Protein AF-A0AAD3H3G2-F1 (afdb_monomer_lite)

Organism: NCBI:txid426638

Structure (mmCIF, N/CA/C/O backbone):
data_AF-A0AAD3H3G2-F1
#
_entry.id   AF-A0AAD3H3G2-F1
#
loop_
_atom_site.group_PDB
_atom_site.id
_atom_site.type_symbol
_atom_site.label_atom_id
_atom_site.label_alt_id
_atom_site.label_comp_id
_atom_site.label_asym_id
_atom_site.label_entity_id
_atom_site.label_seq_id
_atom_site.pdbx_PDB_ins_code
_atom_site.Cartn_x
_atom_site.Cartn_y
_atom_site.Cartn_z
_atom_site.occupancy
_atom_site.B_iso_or_equiv
_atom_site.auth_seq_id
_atom_site.auth_comp_id
_atom_site.auth_asym_id
_atom_site.auth_atom_id
_atom_site.pdbx_PDB_model_num
ATOM 1 N N . MET A 1 1 ? 34.225 -1.478 -41.042 1.00 43.25 1 MET A N 1
ATOM 2 C CA . MET A 1 1 ? 33.429 -0.933 -39.918 1.00 43.25 1 MET A CA 1
ATOM 3 C C . MET A 1 1 ? 33.971 0.447 -39.580 1.00 43.25 1 MET A C 1
ATOM 5 O O . MET A 1 1 ? 35.176 0.614 -39.734 1.00 43.25 1 MET A O 1
ATOM 9 N N . PRO A 1 2 ? 33.139 1.426 -39.177 1.00 51.16 2 PRO A N 1
ATOM 10 C CA . PRO A 1 2 ? 33.655 2.676 -38.620 1.00 51.16 2 PRO A CA 1
ATOM 11 C C . PRO A 1 2 ? 34.546 2.370 -37.405 1.00 51.16 2 PRO A C 1
ATOM 13 O O . PRO A 1 2 ? 34.266 1.431 -36.663 1.00 51.16 2 PRO A O 1
ATOM 16 N N . LEU A 1 3 ? 35.633 3.128 -37.250 1.00 64.75 3 LEU A N 1
ATOM 17 C CA . LEU A 1 3 ? 36.639 2.931 -36.196 1.00 64.75 3 LEU A CA 1
ATOM 18 C C . LEU A 1 3 ? 36.121 3.308 -34.798 1.00 64.75 3 LEU A C 1
ATOM 20 O O . LEU A 1 3 ? 36.636 2.809 -33.803 1.00 64.75 3 LEU A O 1
ATOM 24 N N . GLU A 1 4 ? 35.078 4.137 -34.728 1.00 76.19 4 GLU A N 1
ATOM 25 C CA . GLU A 1 4 ? 34.475 4.624 -33.487 1.00 76.19 4 GLU A CA 1
ATOM 26 C C . GLU A 1 4 ? 32.953 4.437 -33.507 1.00 76.19 4 GLU A C 1
ATOM 28 O O . GLU A 1 4 ? 32.288 4.652 -34.529 1.00 76.19 4 GLU A O 1
ATOM 33 N N . ASP A 1 5 ? 32.383 4.047 -32.365 1.00 79.12 5 ASP A N 1
ATOM 34 C CA . ASP A 1 5 ? 30.939 3.864 -32.205 1.00 79.12 5 ASP A CA 1
ATOM 35 C C . ASP A 1 5 ? 30.233 5.187 -31.873 1.00 79.12 5 ASP A C 1
ATOM 37 O O . ASP A 1 5 ? 29.776 5.417 -30.756 1.00 79.12 5 ASP A O 1
ATOM 41 N N . ASN A 1 6 ? 30.122 6.061 -32.873 1.00 80.94 6 ASN A N 1
ATOM 42 C CA . ASN A 1 6 ? 29.471 7.369 -32.726 1.00 80.94 6 ASN A CA 1
ATOM 43 C C . ASN A 1 6 ? 27.935 7.296 -32.780 1.00 80.94 6 ASN A C 1
ATOM 45 O O . ASN A 1 6 ? 27.246 8.265 -32.465 1.00 80.94 6 ASN A O 1
ATOM 49 N N . GLN A 1 7 ? 27.383 6.153 -33.197 1.00 82.69 7 GLN A N 1
ATOM 50 C CA . GLN A 1 7 ? 25.941 5.965 -33.377 1.00 82.69 7 GLN A CA 1
ATOM 51 C C . GLN A 1 7 ? 25.312 5.096 -32.281 1.00 82.69 7 GLN A C 1
ATOM 53 O O . GLN A 1 7 ? 24.092 5.094 -32.160 1.00 82.69 7 GLN A O 1
ATOM 58 N N . GLY A 1 8 ? 26.094 4.398 -31.455 1.00 85.06 8 GLY A N 1
ATOM 59 C CA . GLY A 1 8 ? 25.593 3.571 -30.355 1.00 85.06 8 GLY A CA 1
ATOM 60 C C . GLY A 1 8 ? 25.259 2.136 -30.770 1.00 85.06 8 GLY A C 1
ATOM 61 O O . GLY A 1 8 ? 24.402 1.496 -30.156 1.00 85.06 8 GLY A O 1
ATOM 62 N N . ALA A 1 9 ? 25.921 1.613 -31.801 1.00 89.00 9 ALA A N 1
ATOM 63 C CA . ALA A 1 9 ? 25.753 0.245 -32.278 1.00 89.00 9 ALA A CA 1
ATOM 64 C C . ALA A 1 9 ? 26.182 -0.798 -31.229 1.00 89.00 9 ALA A C 1
ATOM 66 O O . ALA A 1 9 ? 25.511 -1.817 -31.069 1.00 89.00 9 ALA A O 1
ATOM 67 N N . GLY A 1 10 ? 27.244 -0.537 -30.464 1.00 88.19 10 GLY A N 1
ATOM 68 C CA . GLY A 1 10 ? 27.705 -1.391 -29.368 1.00 88.19 10 GLY A CA 1
ATOM 69 C C . GLY A 1 10 ? 26.638 -1.569 -28.282 1.00 88.19 10 GLY A C 1
ATOM 70 O O . GLY A 1 10 ? 26.199 -2.697 -28.037 1.00 88.19 10 GLY A O 1
ATOM 71 N N . PRO A 1 11 ? 26.143 -0.478 -27.669 1.00 88.75 11 PRO A N 1
ATOM 72 C CA . PRO A 1 11 ? 25.023 -0.531 -26.732 1.00 88.75 11 PRO A CA 1
ATOM 73 C C . PRO A 1 11 ? 23.767 -1.182 -27.326 1.00 88.75 11 PRO A C 1
ATOM 75 O O . PRO A 1 11 ? 23.074 -1.919 -26.624 1.00 88.75 11 PRO A O 1
ATOM 78 N N . ALA A 1 12 ? 23.487 -0.967 -28.616 1.00 90.62 12 ALA A N 1
ATOM 79 C CA . ALA A 1 12 ? 22.349 -1.585 -29.294 1.00 90.62 12 ALA A CA 1
ATOM 80 C C . ALA A 1 12 ? 22.487 -3.114 -29.378 1.00 90.62 12 ALA A C 1
ATOM 82 O O . ALA A 1 12 ? 21.517 -3.824 -29.111 1.00 90.62 12 ALA A O 1
ATOM 83 N N . MET A 1 13 ? 23.687 -3.636 -29.659 1.00 90.50 13 MET A N 1
ATOM 84 C CA . MET A 1 13 ? 23.961 -5.079 -29.645 1.00 90.50 13 MET A CA 1
ATOM 85 C C . MET A 1 13 ? 23.782 -5.689 -28.251 1.00 90.50 13 MET A C 1
ATOM 87 O O . MET A 1 13 ? 23.208 -6.769 -28.126 1.00 90.50 13 MET A O 1
ATOM 91 N N . VAL A 1 14 ? 24.226 -5.000 -27.194 1.00 90.44 14 VAL A N 1
ATOM 92 C CA . VAL A 1 14 ? 24.050 -5.469 -25.806 1.00 90.44 14 VAL A CA 1
ATOM 93 C C . VAL A 1 14 ? 22.567 -5.531 -25.434 1.00 90.44 14 VAL A C 1
ATOM 95 O O . VAL A 1 14 ? 22.114 -6.509 -24.840 1.00 90.44 14 VAL A O 1
ATOM 98 N N . ILE A 1 15 ? 21.798 -4.515 -25.827 1.00 91.38 15 ILE A N 1
ATOM 99 C CA . ILE A 1 15 ? 20.340 -4.461 -25.662 1.00 91.38 15 ILE A CA 1
ATOM 100 C C . ILE A 1 15 ? 19.663 -5.614 -26.415 1.00 91.38 15 ILE A C 1
ATOM 102 O O . ILE A 1 15 ? 18.842 -6.321 -25.834 1.00 91.38 15 ILE A O 1
ATOM 106 N N . LEU A 1 16 ? 20.045 -5.861 -27.669 1.00 90.88 16 LEU A N 1
ATOM 107 C CA . LEU A 1 16 ? 19.546 -6.985 -28.468 1.00 90.88 16 LEU A CA 1
ATOM 108 C C . LEU A 1 16 ? 19.852 -8.332 -27.813 1.00 90.88 16 LEU A C 1
ATOM 110 O O . LEU A 1 16 ? 18.948 -9.146 -27.646 1.00 90.88 16 LEU A O 1
ATOM 114 N N . LYS A 1 17 ? 21.092 -8.546 -27.366 1.00 91.81 17 LYS A N 1
ATOM 115 C CA . LYS A 1 17 ? 21.481 -9.776 -26.672 1.00 91.81 17 LYS A CA 1
ATOM 116 C C . LYS A 1 17 ? 20.646 -9.990 -25.408 1.00 91.81 17 LYS A C 1
ATOM 118 O O . LYS A 1 17 ? 20.104 -11.070 -25.223 1.00 91.81 17 LYS A O 1
ATOM 123 N N . ARG A 1 18 ? 20.461 -8.946 -24.591 1.00 90.31 18 ARG A N 1
ATOM 124 C CA . ARG A 1 18 ? 19.621 -9.009 -23.382 1.00 90.31 18 ARG A CA 1
ATOM 125 C C . ARG A 1 18 ? 18.147 -9.267 -23.695 1.00 90.31 18 ARG A C 1
ATOM 127 O O . ARG A 1 18 ? 17.454 -9.855 -22.874 1.00 90.31 18 ARG A O 1
ATOM 134 N N . SER A 1 19 ? 17.654 -8.835 -24.854 1.00 89.69 19 SER A N 1
ATOM 135 C CA . SER A 1 19 ? 16.265 -9.092 -25.252 1.00 89.69 19 SER A CA 1
ATOM 136 C C . SER A 1 19 ? 15.976 -10.559 -25.578 1.00 89.69 19 SER A C 1
ATOM 138 O O . SER A 1 19 ? 14.811 -10.927 -25.640 1.00 89.69 19 SER A O 1
ATOM 140 N N . LEU A 1 20 ? 17.006 -11.393 -25.761 1.00 90.25 20 LEU A N 1
ATOM 141 C CA . LEU A 1 20 ? 16.867 -12.835 -25.995 1.00 90.25 20 LEU A CA 1
ATOM 142 C C . LEU A 1 20 ? 16.881 -13.660 -24.703 1.00 90.25 20 LEU A C 1
ATOM 144 O O . LEU A 1 20 ? 16.585 -14.851 -24.742 1.00 90.25 20 LEU A O 1
ATOM 148 N N . ASP A 1 21 ? 17.227 -13.046 -23.571 1.00 89.69 21 ASP A N 1
ATOM 149 C CA . ASP A 1 21 ? 17.245 -13.741 -22.288 1.00 89.69 21 ASP A CA 1
ATOM 150 C C . ASP A 1 21 ? 15.819 -14.156 -21.881 1.00 89.69 21 ASP A C 1
ATOM 152 O O . ASP A 1 21 ? 14.855 -13.466 -22.242 1.00 89.69 21 ASP A O 1
ATOM 156 N N . PRO A 1 22 ? 15.661 -15.248 -21.108 1.00 88.12 22 PRO A N 1
ATOM 157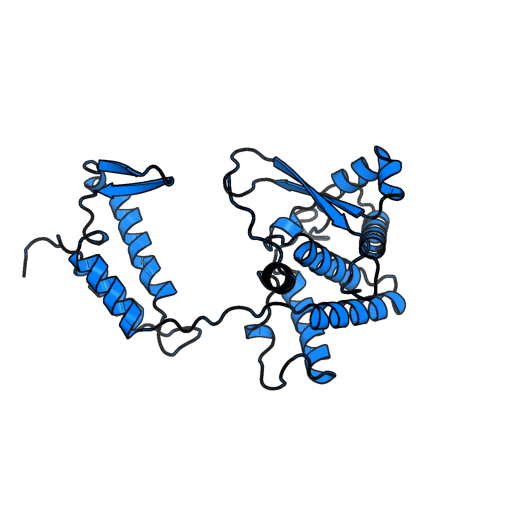 C CA . PRO A 1 22 ? 14.351 -15.698 -20.657 1.00 88.12 22 PRO A CA 1
ATOM 158 C C . PRO A 1 22 ? 13.670 -14.631 -19.793 1.00 88.12 22 PRO A C 1
ATOM 160 O O . PRO A 1 22 ? 14.272 -14.049 -18.883 1.00 88.12 22 PRO A O 1
ATOM 163 N N . GLY A 1 23 ? 12.405 -14.352 -20.104 1.00 82.00 23 GLY A N 1
ATOM 164 C CA . GLY A 1 23 ? 11.570 -13.425 -19.348 1.00 82.00 23 GLY A CA 1
ATOM 165 C C . GLY A 1 23 ? 10.863 -14.110 -18.176 1.00 82.00 23 GLY A C 1
ATOM 166 O O . GLY A 1 23 ? 10.634 -15.311 -18.186 1.00 82.00 23 GLY A O 1
ATOM 167 N N . SER A 1 24 ? 10.480 -13.329 -17.160 1.00 78.62 24 SER A N 1
ATOM 168 C CA . SER A 1 24 ? 9.661 -13.838 -16.043 1.00 78.62 24 SER A CA 1
ATOM 169 C C . SER A 1 24 ? 8.187 -14.006 -16.421 1.00 78.62 24 SER A C 1
ATOM 171 O O . SER A 1 24 ? 7.531 -14.896 -15.905 1.00 78.62 24 SER A O 1
ATOM 173 N N . ASN A 1 25 ? 7.667 -13.130 -17.288 1.00 73.69 25 ASN A N 1
ATOM 174 C CA . ASN A 1 25 ? 6.241 -13.065 -17.647 1.00 73.69 25 ASN A CA 1
ATOM 175 C C . ASN A 1 25 ? 5.975 -13.448 -19.114 1.00 73.69 25 ASN A C 1
ATOM 177 O O . ASN A 1 25 ? 4.837 -13.424 -19.565 1.00 73.69 25 ASN A O 1
ATOM 181 N N . ALA A 1 26 ? 7.031 -13.698 -19.886 1.00 80.50 26 ALA A N 1
ATOM 182 C CA . ALA A 1 26 ? 6.990 -14.001 -21.312 1.00 80.50 26 ALA A CA 1
ATOM 183 C C . ALA A 1 26 ? 8.223 -14.840 -21.669 1.00 80.50 26 ALA A C 1
ATOM 185 O O . ALA A 1 26 ? 9.179 -14.880 -20.895 1.00 80.50 26 ALA A O 1
ATOM 186 N N . ALA A 1 27 ? 8.227 -15.461 -22.851 1.00 84.00 27 ALA A N 1
ATOM 187 C CA . ALA A 1 27 ? 9.350 -16.285 -23.306 1.00 84.00 27 ALA A CA 1
ATOM 188 C C . ALA A 1 27 ? 10.691 -15.527 -23.271 1.00 84.00 27 ALA A C 1
ATOM 190 O O . ALA A 1 27 ? 11.714 -16.104 -22.914 1.00 84.00 27 ALA A O 1
ATOM 191 N N . THR A 1 28 ? 10.676 -14.226 -23.575 1.00 87.25 28 THR A N 1
ATOM 192 C CA . THR A 1 28 ? 11.858 -13.360 -23.541 1.00 87.25 28 THR A CA 1
ATOM 193 C C . THR A 1 28 ? 11.642 -12.090 -22.713 1.00 87.25 28 THR A C 1
ATOM 195 O O . THR A 1 28 ? 10.515 -11.705 -22.385 1.00 87.25 28 THR A O 1
ATOM 198 N N . VAL A 1 29 ? 12.737 -11.425 -22.331 1.00 86.69 29 VAL A N 1
ATOM 199 C CA . VAL A 1 29 ? 12.698 -10.165 -21.575 1.00 86.69 29 VAL A CA 1
ATOM 200 C C . VAL A 1 29 ? 11.994 -9.058 -22.376 1.00 86.69 29 VAL A C 1
ATOM 202 O O . VAL A 1 29 ? 12.414 -8.684 -23.467 1.00 86.69 29 VAL A O 1
ATOM 205 N N . GLN A 1 30 ? 10.965 -8.454 -21.777 1.00 86.19 30 GLN A N 1
ATOM 206 C CA . GLN A 1 30 ? 10.204 -7.355 -22.380 1.00 86.19 30 GLN A CA 1
ATOM 207 C C . GLN A 1 30 ? 10.995 -6.040 -22.473 1.00 86.19 30 GLN A C 1
ATOM 209 O O . GLN A 1 30 ? 11.884 -5.753 -21.656 1.00 86.19 30 GLN A O 1
ATOM 214 N N . PHE A 1 31 ? 10.595 -5.179 -23.414 1.00 86.75 31 PHE A N 1
ATOM 215 C CA . PHE A 1 31 ? 11.250 -3.902 -23.704 1.00 86.75 31 PHE A CA 1
ATOM 216 C C . PHE A 1 31 ? 11.418 -3.010 -22.464 1.00 86.75 31 PHE A C 1
ATOM 218 O O . PHE A 1 31 ? 12.484 -2.423 -22.257 1.00 86.75 31 PHE A O 1
ATOM 225 N N . GLY A 1 32 ? 10.416 -2.965 -21.578 1.00 84.06 32 GLY A N 1
ATOM 226 C CA . GLY A 1 32 ? 10.478 -2.216 -20.319 1.00 84.06 32 GLY A CA 1
ATOM 227 C C . GLY A 1 32 ? 11.684 -2.548 -19.422 1.00 84.06 32 GLY A C 1
ATOM 228 O O . GLY A 1 32 ? 12.164 -1.670 -18.695 1.00 84.06 32 GLY A O 1
ATOM 229 N N . THR A 1 33 ? 12.201 -3.776 -19.494 1.00 85.56 33 THR A N 1
ATOM 230 C CA . THR A 1 33 ? 13.409 -4.213 -18.779 1.00 85.56 33 THR A CA 1
ATOM 231 C C . THR A 1 33 ? 14.664 -3.946 -19.598 1.00 85.56 33 THR A C 1
ATOM 233 O O . THR A 1 33 ? 15.619 -3.382 -19.063 1.00 85.56 33 THR A O 1
ATOM 236 N N . VAL A 1 34 ? 14.660 -4.280 -20.892 1.00 88.75 34 VAL A N 1
ATOM 237 C CA . VAL A 1 34 ? 15.831 -4.098 -21.766 1.00 88.75 34 VAL A CA 1
ATOM 238 C C . VAL A 1 34 ? 16.216 -2.618 -21.884 1.00 88.75 34 VAL A C 1
ATOM 240 O O . VAL A 1 34 ? 17.394 -2.276 -21.783 1.00 88.75 34 VAL A O 1
ATOM 243 N N . ARG A 1 35 ? 15.238 -1.705 -21.976 1.00 87.12 35 ARG A N 1
ATOM 244 C CA . ARG A 1 35 ? 15.490 -0.256 -22.078 1.00 87.12 35 ARG A CA 1
ATOM 245 C C . ARG A 1 35 ? 16.281 0.315 -20.897 1.00 87.12 35 ARG A C 1
ATOM 247 O O . ARG A 1 35 ? 16.891 1.369 -21.039 1.00 87.12 35 ARG A O 1
ATOM 254 N N . LYS A 1 36 ? 16.292 -0.350 -19.732 1.00 88.12 36 LYS A N 1
ATOM 255 C CA . LYS A 1 36 ? 17.075 0.096 -18.566 1.00 88.12 36 LYS A CA 1
ATOM 256 C C . LYS A 1 36 ? 18.578 0.075 -18.846 1.00 88.12 36 LYS A C 1
ATOM 258 O O . LYS A 1 36 ? 19.288 0.907 -18.296 1.00 88.12 36 LYS A O 1
ATOM 263 N N . LEU A 1 37 ? 19.047 -0.797 -19.745 1.00 88.44 37 LEU A N 1
ATOM 264 C CA . LEU A 1 37 ? 20.446 -0.820 -20.182 1.00 88.44 37 LEU A CA 1
ATOM 265 C C . LEU A 1 37 ? 20.866 0.488 -20.853 1.00 88.44 37 LEU A C 1
ATOM 267 O O . LEU A 1 37 ? 21.996 0.923 -20.649 1.00 88.44 37 LEU A O 1
ATOM 271 N N . ARG A 1 38 ? 19.954 1.157 -21.580 1.00 87.06 38 ARG A N 1
ATOM 272 C CA . ARG A 1 38 ? 20.205 2.510 -22.095 1.00 87.06 38 ARG A CA 1
ATOM 273 C C . ARG A 1 38 ? 20.531 3.452 -20.942 1.00 87.06 38 ARG A C 1
ATOM 275 O O . ARG A 1 38 ? 21.552 4.121 -20.997 1.00 87.06 38 ARG A O 1
ATOM 282 N N . SER A 1 39 ? 19.694 3.479 -19.902 1.00 85.19 39 SER A N 1
ATOM 283 C CA . SER A 1 39 ? 19.906 4.339 -18.732 1.00 85.19 39 SER A CA 1
ATOM 284 C C . SER A 1 39 ? 21.209 4.014 -17.998 1.00 85.19 39 SER A C 1
ATOM 286 O O . SER A 1 39 ? 21.934 4.926 -17.613 1.00 85.19 39 SER A O 1
ATOM 288 N N . THR A 1 40 ? 21.541 2.731 -17.833 1.00 86.50 40 THR A N 1
ATOM 289 C CA . THR A 1 40 ? 22.816 2.312 -17.233 1.00 86.50 40 THR A CA 1
ATOM 290 C C . THR A 1 40 ? 24.004 2.814 -18.049 1.00 86.50 40 THR A C 1
ATOM 292 O O . THR A 1 40 ? 24.919 3.412 -17.489 1.00 86.50 40 THR A O 1
ATOM 295 N N . TYR A 1 41 ? 23.966 2.631 -19.371 1.00 87.31 41 TYR A N 1
ATOM 296 C CA . TYR A 1 41 ? 25.018 3.095 -20.270 1.00 87.31 41 TYR A CA 1
ATOM 297 C C . TYR A 1 41 ? 25.155 4.623 -20.250 1.00 87.31 41 TYR A C 1
ATOM 299 O O . TYR A 1 41 ? 26.263 5.135 -20.115 1.00 87.31 41 TYR A O 1
ATOM 307 N N . THR A 1 42 ? 24.043 5.365 -20.314 1.00 84.38 42 THR A N 1
ATOM 308 C CA . THR A 1 42 ? 24.078 6.835 -20.271 1.00 84.38 42 THR A CA 1
ATOM 309 C C . THR A 1 42 ? 24.608 7.356 -18.941 1.00 84.38 42 THR A C 1
ATOM 311 O O . THR A 1 42 ? 25.377 8.310 -18.939 1.00 84.38 42 THR A O 1
ATOM 314 N N . ASN A 1 43 ? 24.248 6.723 -17.820 1.00 85.19 43 ASN A N 1
ATOM 315 C CA . ASN A 1 43 ? 24.748 7.115 -16.502 1.00 85.19 43 ASN A CA 1
ATOM 316 C C . ASN A 1 43 ? 26.252 6.842 -16.372 1.00 85.19 43 ASN A C 1
ATOM 318 O O . ASN A 1 43 ? 26.984 7.683 -15.860 1.00 85.19 43 ASN A O 1
ATOM 322 N N . PHE A 1 44 ? 26.724 5.695 -16.871 1.00 85.88 44 PHE A N 1
ATOM 323 C CA . PHE A 1 44 ? 28.150 5.367 -16.880 1.00 85.88 44 PHE A CA 1
ATOM 324 C C . PHE A 1 44 ? 28.947 6.342 -17.756 1.00 85.88 44 PHE A C 1
ATOM 326 O O . PHE A 1 44 ? 29.980 6.852 -17.333 1.00 85.88 44 PHE A O 1
ATOM 333 N N . TRP A 1 45 ? 28.426 6.677 -18.942 1.00 83.81 45 TRP A N 1
ATOM 334 C CA . TRP A 1 45 ? 29.016 7.692 -19.815 1.00 83.81 45 TRP A CA 1
ATOM 335 C C . TRP A 1 45 ? 29.090 9.060 -19.130 1.00 83.81 45 TRP A C 1
ATOM 337 O O . TRP A 1 45 ? 30.129 9.712 -19.168 1.00 83.81 45 TRP A O 1
ATOM 347 N N . GLN A 1 46 ? 28.011 9.484 -18.467 1.00 80.38 46 GLN A N 1
ATOM 348 C CA . GLN A 1 46 ? 27.955 10.756 -17.741 1.00 80.38 46 GLN A CA 1
ATOM 349 C C . GLN A 1 46 ? 28.935 10.820 -16.561 1.00 80.38 46 GLN A C 1
ATOM 351 O O . GLN A 1 46 ? 29.473 11.888 -16.283 1.00 80.38 46 GLN A O 1
ATOM 356 N N . ALA A 1 47 ? 29.195 9.695 -15.894 1.00 83.19 47 ALA A N 1
ATOM 357 C CA . ALA A 1 47 ? 30.185 9.603 -14.823 1.00 83.19 47 ALA A CA 1
ATOM 358 C C . ALA A 1 47 ? 31.640 9.540 -15.333 1.00 83.19 47 ALA A C 1
ATOM 360 O O . ALA A 1 47 ? 32.572 9.681 -14.545 1.00 83.19 47 ALA A O 1
ATOM 361 N N . SER A 1 48 ? 31.847 9.312 -16.633 1.00 81.62 48 SER A N 1
ATOM 362 C CA . SER A 1 48 ? 33.175 9.219 -17.243 1.00 81.62 48 SER A CA 1
ATOM 363 C C . SER A 1 48 ? 33.738 10.589 -17.638 1.00 81.62 48 SER A C 1
ATOM 365 O O . SER A 1 48 ? 33.003 11.563 -17.802 1.00 81.62 48 SER A O 1
ATOM 367 N N . GLN A 1 49 ? 35.050 10.644 -17.891 1.00 74.12 49 GLN A N 1
ATOM 368 C CA . GLN A 1 49 ? 35.728 11.839 -18.412 1.00 74.12 49 GLN A CA 1
ATOM 369 C C . GLN A 1 49 ? 35.128 12.335 -19.744 1.00 74.12 49 GLN A C 1
ATOM 371 O O . GLN A 1 49 ? 35.184 13.526 -20.039 1.00 74.12 49 GLN A O 1
ATOM 376 N N . MET A 1 50 ? 34.484 11.451 -20.515 1.00 69.25 50 MET A N 1
ATOM 377 C CA . MET A 1 50 ? 33.844 11.784 -21.794 1.00 69.25 50 MET A CA 1
ATOM 378 C C . MET A 1 50 ? 32.621 12.708 -21.648 1.00 69.25 50 MET A C 1
ATOM 380 O O . MET A 1 50 ? 32.116 13.220 -22.646 1.00 69.25 50 MET A O 1
ATOM 384 N N . SER A 1 51 ? 32.115 12.935 -20.428 1.00 67.06 51 SER A N 1
ATOM 385 C CA . SER A 1 51 ? 30.952 13.803 -20.194 1.00 67.06 51 SER A CA 1
ATOM 386 C C . SER A 1 51 ? 31.285 15.295 -20.094 1.00 67.06 51 SER A C 1
ATOM 388 O O . SER A 1 51 ? 30.366 16.119 -20.095 1.00 67.06 51 SER A O 1
ATOM 390 N N . GLN A 1 52 ? 32.575 15.654 -20.073 1.00 61.03 52 GLN A N 1
ATOM 391 C CA . GLN A 1 52 ? 33.061 17.023 -19.855 1.00 61.03 52 GLN A CA 1
ATOM 392 C C . GLN A 1 52 ? 32.609 18.035 -20.927 1.00 61.03 52 GLN A C 1
ATOM 394 O O . GLN A 1 52 ? 32.600 19.233 -20.664 1.00 61.03 52 GLN A O 1
ATOM 399 N N . SER A 1 53 ? 32.168 17.574 -22.103 1.00 58.53 53 SER A N 1
ATOM 400 C CA . SER A 1 53 ? 31.672 18.414 -23.210 1.00 58.53 53 SER A CA 1
ATOM 401 C C . SER A 1 53 ? 30.140 18.416 -23.342 1.00 58.53 53 SER A C 1
ATOM 403 O O . SER A 1 53 ? 29.610 18.545 -24.443 1.00 58.53 53 SER A O 1
ATOM 405 N N . THR A 1 54 ? 29.404 18.214 -22.245 1.00 57.88 54 THR A N 1
ATOM 406 C CA . THR A 1 54 ? 27.932 18.166 -22.270 1.00 57.88 54 THR A CA 1
ATOM 407 C C . THR A 1 54 ? 27.321 19.561 -22.133 1.00 57.88 54 THR A C 1
ATOM 409 O O . THR A 1 54 ? 27.524 20.231 -21.123 1.00 57.88 54 THR A O 1
ATOM 412 N N . THR A 1 55 ? 26.501 19.975 -23.101 1.00 58.62 55 THR A N 1
ATOM 413 C CA . THR A 1 55 ? 25.671 21.185 -22.990 1.00 58.62 55 THR A CA 1
ATOM 414 C C . THR A 1 55 ? 24.276 20.803 -22.491 1.00 58.62 55 THR A C 1
ATOM 416 O O . THR A 1 55 ? 23.629 19.905 -23.035 1.00 58.62 55 THR A O 1
ATOM 419 N N . VAL A 1 56 ? 23.801 21.469 -21.436 1.00 58.38 56 VAL A N 1
ATOM 420 C CA . VAL A 1 56 ? 22.468 21.237 -20.859 1.00 58.38 56 VAL A CA 1
ATOM 421 C C . VAL A 1 56 ? 21.531 22.349 -21.312 1.00 58.38 56 VAL A C 1
ATOM 423 O O . VAL A 1 56 ? 21.755 23.511 -20.987 1.00 58.38 56 VAL A O 1
ATOM 426 N N . PHE A 1 57 ? 20.464 21.994 -22.025 1.00 57.09 57 PHE A N 1
ATOM 427 C CA . PHE A 1 57 ? 19.356 22.903 -22.306 1.00 57.09 57 PHE A CA 1
ATOM 428 C C . PHE A 1 57 ? 18.223 22.622 -21.325 1.00 57.09 57 PHE A C 1
ATOM 430 O O . PHE A 1 57 ? 17.713 21.504 -21.265 1.00 57.09 57 PHE A O 1
ATOM 437 N N . SER A 1 58 ? 17.807 23.631 -20.566 1.00 46.22 58 SER A N 1
ATOM 438 C CA . SER A 1 58 ? 16.594 23.561 -19.748 1.00 46.22 58 SER A CA 1
ATOM 439 C C . SER A 1 58 ? 15.426 24.112 -20.558 1.00 46.22 58 SER A C 1
ATOM 441 O O . SER A 1 58 ? 15.436 25.287 -20.914 1.00 46.22 58 SER A O 1
ATOM 443 N N . LEU A 1 59 ? 14.431 23.279 -20.869 1.00 50.25 59 LEU A N 1
ATOM 444 C CA . LEU A 1 59 ? 13.169 23.759 -21.436 1.00 50.25 59 LEU A CA 1
ATOM 445 C C . LEU A 1 59 ? 12.261 24.284 -20.309 1.00 50.25 59 LEU A C 1
ATOM 447 O O . LEU A 1 59 ? 12.296 23.760 -19.193 1.00 50.25 59 LEU A O 1
ATOM 451 N N . GLU A 1 60 ? 11.410 25.273 -20.606 1.00 42.69 60 GLU A N 1
ATOM 452 C CA . GLU A 1 60 ? 10.491 25.922 -19.643 1.00 42.69 60 GLU A CA 1
ATOM 453 C C . GLU A 1 60 ? 9.552 24.944 -18.912 1.00 42.69 60 GLU A C 1
ATOM 455 O O . GLU A 1 60 ? 9.091 25.202 -17.807 1.00 42.69 60 GLU A O 1
ATOM 460 N N . ASN A 1 61 ? 9.320 23.762 -19.478 1.00 51.00 61 ASN A N 1
ATOM 461 C CA . ASN A 1 61 ? 8.513 22.680 -18.913 1.00 51.00 61 ASN A CA 1
ATOM 462 C C . ASN A 1 61 ? 9.296 21.744 -17.960 1.00 51.00 61 ASN A C 1
ATOM 464 O O . ASN A 1 61 ? 8.876 20.611 -17.710 1.00 51.00 61 ASN A O 1
ATOM 468 N N . GLY A 1 62 ? 10.439 22.194 -17.427 1.00 47.66 62 GLY A N 1
ATOM 469 C CA . GLY A 1 62 ? 11.221 21.485 -16.404 1.00 47.66 62 GLY A CA 1
ATOM 470 C C . GLY A 1 62 ? 11.912 20.211 -16.902 1.00 47.66 62 GLY A C 1
ATOM 471 O O . GLY A 1 62 ? 12.439 19.432 -16.107 1.00 47.66 62 GLY A O 1
ATOM 472 N N . LYS A 1 63 ? 11.906 19.975 -18.218 1.00 46.00 63 LYS A N 1
ATOM 473 C CA . LYS A 1 63 ? 12.643 18.889 -18.864 1.00 46.00 63 LYS A CA 1
ATOM 474 C C . LYS A 1 63 ? 13.973 19.443 -19.359 1.00 46.00 63 LYS A C 1
ATOM 476 O O . LYS A 1 63 ? 13.999 20.251 -20.285 1.00 46.00 63 LYS A O 1
ATOM 481 N N . SER A 1 64 ? 15.071 19.000 -18.756 1.00 51.09 64 SER A N 1
ATOM 482 C CA . SER A 1 64 ? 16.407 19.259 -19.279 1.00 51.09 64 SER A CA 1
ATOM 483 C C . SER A 1 64 ? 16.742 18.253 -20.381 1.00 51.09 64 SER A C 1
ATOM 485 O O . SER A 1 64 ? 16.585 17.042 -20.211 1.00 51.09 64 SER A O 1
ATOM 487 N N . TRP A 1 65 ? 17.188 18.756 -21.529 1.00 51.28 65 TRP A N 1
ATOM 488 C CA . TRP A 1 65 ? 17.792 17.951 -22.582 1.00 51.28 65 TRP A CA 1
ATOM 489 C C . TRP A 1 65 ? 19.305 18.092 -22.500 1.00 51.28 65 TRP A C 1
ATOM 491 O O . TRP A 1 65 ? 19.852 19.193 -22.543 1.00 51.28 65 TRP A O 1
ATOM 501 N N . PHE A 1 66 ? 19.983 16.955 -22.386 1.00 54.97 66 PHE A N 1
ATOM 502 C CA . PHE A 1 66 ? 21.430 16.889 -22.511 1.00 54.97 66 PHE A CA 1
ATOM 503 C C . PHE A 1 66 ? 21.758 16.771 -23.996 1.00 54.97 66 PHE A C 1
ATOM 505 O O . PHE A 1 66 ? 21.482 15.735 -24.603 1.00 54.97 66 PHE A O 1
ATOM 512 N N . VAL A 1 67 ? 22.351 17.808 -24.582 1.00 56.97 67 VAL A N 1
ATOM 513 C CA . VAL A 1 67 ? 23.092 17.649 -25.835 1.00 56.97 67 VAL A CA 1
ATOM 514 C C . VAL A 1 67 ? 24.467 17.153 -25.414 1.00 56.97 67 VAL A C 1
ATOM 516 O O . VAL A 1 67 ? 25.349 17.926 -25.047 1.00 56.97 67 VAL A O 1
ATOM 519 N N . ASN A 1 68 ? 24.598 15.831 -25.333 1.00 64.00 68 ASN A N 1
ATOM 520 C CA . ASN A 1 68 ? 25.850 15.170 -24.999 1.00 64.00 68 ASN A CA 1
ATOM 521 C C . ASN A 1 68 ? 26.357 14.358 -26.192 1.00 64.00 68 ASN A C 1
ATOM 523 O O . ASN A 1 68 ? 25.586 13.899 -27.031 1.00 64.00 68 ASN A O 1
ATOM 527 N N . SER A 1 69 ? 27.666 14.131 -26.232 1.00 71.25 69 SER A N 1
ATOM 528 C CA . SER A 1 69 ? 28.344 13.259 -27.198 1.00 71.25 69 SER A CA 1
ATOM 529 C C . SER A 1 69 ? 28.058 11.764 -26.978 1.00 71.25 69 SER A C 1
ATOM 531 O O . SER A 1 69 ? 28.757 10.917 -27.521 1.00 71.25 69 SER A O 1
ATOM 533 N N . CYS A 1 70 ? 27.058 11.409 -26.159 1.00 79.06 70 CYS A N 1
ATOM 534 C CA . CYS A 1 70 ? 26.796 10.020 -25.801 1.00 79.06 70 CYS A CA 1
ATOM 535 C C . CYS A 1 70 ? 26.190 9.261 -26.995 1.00 79.06 70 CYS A C 1
ATOM 537 O O . CYS A 1 70 ? 25.098 9.626 -27.447 1.00 79.06 70 CYS A O 1
ATOM 539 N N . PRO A 1 71 ? 26.797 8.145 -27.444 1.00 83.50 71 PRO A N 1
ATOM 540 C CA . PRO A 1 71 ? 26.287 7.370 -28.578 1.00 83.50 71 PRO A CA 1
ATOM 541 C C . PRO A 1 71 ? 24.852 6.847 -28.384 1.00 83.50 71 PRO A C 1
ATOM 543 O O . PRO A 1 71 ? 24.082 6.755 -29.335 1.00 83.50 71 PRO A O 1
ATOM 546 N N . ALA A 1 72 ? 24.440 6.579 -27.138 1.00 82.69 72 ALA A N 1
ATOM 547 C CA . ALA A 1 72 ? 23.083 6.127 -26.799 1.00 82.69 72 ALA A CA 1
ATOM 548 C C . ALA A 1 72 ? 22.006 7.233 -26.853 1.00 82.69 72 ALA A C 1
ATOM 550 O O . ALA A 1 72 ? 20.822 6.966 -26.624 1.00 82.69 72 ALA A O 1
ATOM 551 N N . ASN A 1 73 ? 22.397 8.477 -27.138 1.00 81.56 73 ASN A N 1
ATOM 552 C CA . ASN A 1 73 ? 21.487 9.586 -27.417 1.00 81.56 73 ASN A CA 1
ATOM 553 C C . ASN A 1 73 ? 21.486 9.989 -28.899 1.00 81.56 73 ASN A C 1
ATOM 555 O O . ASN A 1 73 ? 20.773 10.926 -29.262 1.00 81.56 73 ASN A O 1
ATOM 559 N N . SER A 1 74 ? 22.215 9.266 -29.759 1.00 84.06 74 SER A N 1
ATOM 560 C CA . SER A 1 74 ? 22.241 9.514 -31.201 1.00 84.06 74 SER A CA 1
ATOM 561 C C . SER A 1 74 ? 20.851 9.366 -31.836 1.00 84.06 74 SER A C 1
ATOM 563 O O . SER A 1 74 ? 19.954 8.683 -31.323 1.00 84.06 74 SER A O 1
ATOM 565 N N . PHE A 1 75 ? 20.661 9.995 -32.997 1.00 82.56 75 PHE A N 1
ATOM 566 C CA . PHE A 1 75 ? 19.420 9.859 -33.759 1.00 82.56 75 PHE A CA 1
ATOM 567 C C . PHE A 1 75 ? 19.149 8.398 -34.147 1.00 82.56 75 PHE A C 1
ATOM 569 O O . PHE A 1 75 ? 18.036 7.904 -33.948 1.00 82.56 75 PHE A O 1
ATOM 576 N N . TRP A 1 76 ? 20.174 7.690 -34.639 1.00 90.19 76 TRP A N 1
ATOM 577 C CA . TRP A 1 76 ? 20.059 6.281 -35.011 1.00 90.19 76 TRP A CA 1
ATOM 578 C C . TRP A 1 76 ? 19.660 5.414 -33.814 1.00 90.19 76 TRP A C 1
ATOM 580 O O . TRP A 1 76 ? 18.729 4.619 -33.925 1.00 90.19 76 TRP A O 1
ATOM 590 N N . PHE A 1 77 ? 20.284 5.614 -32.650 1.00 88.00 77 PHE A N 1
ATOM 591 C CA . PHE A 1 77 ? 19.989 4.822 -31.458 1.00 88.00 77 PHE A CA 1
ATOM 592 C C . PHE A 1 77 ? 18.557 5.043 -30.961 1.00 88.00 77 PHE A C 1
ATOM 594 O O . PHE A 1 77 ? 17.868 4.092 -30.597 1.00 88.00 77 PHE A O 1
ATOM 601 N N . ASN A 1 78 ? 18.067 6.287 -30.989 1.00 86.94 78 ASN A N 1
ATOM 602 C CA . ASN A 1 78 ? 16.675 6.575 -30.641 1.00 86.94 78 ASN A CA 1
ATOM 603 C C . ASN A 1 78 ? 15.691 5.881 -31.600 1.00 86.94 78 ASN A C 1
ATOM 605 O O . ASN A 1 78 ? 14.707 5.305 -31.135 1.00 86.94 78 ASN A O 1
ATOM 609 N N . ARG A 1 79 ? 15.977 5.863 -32.911 1.00 88.69 79 ARG A N 1
ATOM 610 C CA . ARG A 1 79 ? 15.179 5.118 -33.903 1.00 88.69 79 ARG A CA 1
ATOM 611 C C . ARG A 1 79 ? 15.260 3.606 -33.704 1.00 88.69 79 ARG A C 1
ATOM 613 O O . ARG A 1 79 ? 14.239 2.933 -33.808 1.00 88.69 79 ARG A O 1
ATOM 620 N N . PHE A 1 80 ? 16.436 3.076 -33.371 1.00 91.50 80 PHE A N 1
ATOM 621 C CA . PHE A 1 80 ? 16.622 1.668 -33.026 1.00 91.50 80 PHE A CA 1
ATOM 622 C C . PHE A 1 80 ? 15.763 1.270 -31.818 1.00 91.50 80 PHE A C 1
ATOM 624 O O . PHE A 1 80 ? 15.018 0.296 -31.900 1.00 91.50 80 PHE A O 1
ATOM 631 N N . ILE A 1 81 ? 15.814 2.046 -30.730 1.00 89.75 81 ILE A N 1
ATOM 632 C CA . ILE A 1 81 ? 15.021 1.810 -29.516 1.00 89.75 81 ILE A CA 1
ATOM 633 C C . ILE A 1 81 ? 13.521 1.897 -29.806 1.00 89.75 81 ILE A C 1
ATOM 635 O O . ILE A 1 81 ? 12.772 1.039 -29.345 1.00 89.75 81 ILE A O 1
ATOM 639 N N . GLN A 1 82 ? 13.086 2.893 -30.583 1.00 88.94 82 GLN A N 1
ATOM 640 C CA . GLN A 1 82 ? 11.689 3.017 -31.001 1.00 88.94 82 GLN A CA 1
ATOM 641 C C . GLN A 1 82 ? 11.241 1.793 -31.813 1.00 88.94 82 GLN A C 1
ATOM 643 O O . GLN A 1 82 ? 10.254 1.154 -31.466 1.00 88.94 82 GLN A O 1
ATOM 648 N N . GLY A 1 83 ? 11.998 1.412 -32.846 1.00 90.88 83 GLY A N 1
ATOM 649 C CA . GLY A 1 83 ? 11.663 0.250 -33.669 1.00 90.88 83 GLY A CA 1
ATOM 650 C C . GLY A 1 83 ? 11.717 -1.069 -32.892 1.00 90.88 83 GLY A C 1
ATOM 651 O O . GLY A 1 83 ? 10.952 -1.984 -33.178 1.00 90.88 83 GLY A O 1
ATOM 652 N N . MET A 1 84 ? 12.605 -1.187 -31.901 1.00 89.56 84 MET A N 1
ATOM 653 C CA . MET A 1 84 ? 12.616 -2.326 -30.983 1.00 89.56 84 MET A CA 1
ATOM 654 C C . MET A 1 84 ? 11.328 -2.376 -30.160 1.00 89.56 84 MET A C 1
ATOM 656 O O . MET A 1 84 ? 10.719 -3.436 -30.078 1.00 89.56 84 MET A O 1
ATOM 660 N N . HIS A 1 85 ? 10.897 -1.249 -29.588 1.00 89.00 85 HIS A N 1
ATOM 661 C CA . HIS A 1 85 ? 9.658 -1.178 -28.811 1.00 89.00 85 HIS A CA 1
ATOM 662 C C . HIS A 1 85 ? 8.438 -1.586 -29.640 1.00 89.00 85 HIS A C 1
ATOM 664 O O . HIS A 1 85 ? 7.661 -2.432 -29.205 1.00 89.00 85 HIS A O 1
ATOM 670 N N . GLU A 1 86 ? 8.326 -1.051 -30.857 1.00 87.50 86 GLU A N 1
ATOM 671 C CA . GLU A 1 86 ? 7.225 -1.345 -31.781 1.00 87.50 86 GLU A CA 1
ATOM 672 C C . GLU A 1 86 ? 7.175 -2.829 -32.190 1.00 87.50 86 GLU A C 1
ATOM 674 O O . GLU A 1 86 ? 6.089 -3.393 -32.293 1.00 87.50 86 GLU A O 1
ATOM 679 N N . ARG A 1 87 ? 8.329 -3.489 -32.388 1.00 86.62 87 ARG A N 1
ATOM 680 C CA . ARG A 1 87 ? 8.390 -4.913 -32.782 1.00 86.62 87 ARG A CA 1
ATOM 681 C C . ARG A 1 87 ? 8.244 -5.889 -31.621 1.00 86.62 87 ARG A C 1
ATOM 683 O O . ARG A 1 87 ? 7.679 -6.960 -31.803 1.00 86.62 87 ARG A O 1
ATOM 690 N N . SER A 1 88 ? 8.808 -5.564 -30.461 1.00 81.31 88 SER A N 1
ATOM 691 C CA . SER A 1 88 ? 8.737 -6.433 -29.283 1.00 81.31 88 SER A CA 1
ATOM 692 C C . SER A 1 88 ? 7.357 -6.391 -28.629 1.00 81.31 88 SER A C 1
ATOM 694 O O . SER A 1 88 ? 6.941 -7.382 -28.034 1.00 81.31 88 SER A O 1
ATOM 696 N N . GLY A 1 89 ? 6.660 -5.255 -28.733 1.00 73.62 89 GLY A N 1
ATOM 697 C CA . GLY A 1 89 ? 5.453 -4.991 -27.962 1.00 73.62 89 GLY A CA 1
ATOM 698 C C . GLY A 1 89 ? 5.735 -4.895 -26.458 1.00 73.62 89 GLY A C 1
ATOM 699 O O . GLY A 1 89 ? 6.794 -5.278 -25.958 1.00 73.62 89 GLY A O 1
ATOM 700 N N . ASP A 1 90 ? 4.759 -4.381 -25.717 1.00 72.56 90 ASP A N 1
ATOM 701 C CA . ASP A 1 90 ? 4.728 -4.485 -24.261 1.00 72.56 90 ASP A CA 1
ATOM 702 C C . ASP A 1 90 ? 3.464 -5.256 -23.881 1.00 72.56 90 ASP A C 1
ATOM 704 O O . ASP A 1 90 ? 2.357 -4.855 -24.239 1.00 72.56 90 ASP A O 1
ATOM 708 N N . GLN A 1 91 ? 3.621 -6.350 -23.137 1.00 72.56 91 GLN A N 1
ATOM 709 C CA . GLN A 1 91 ? 2.508 -7.024 -22.468 1.00 72.56 91 GLN A CA 1
ATOM 710 C C . GLN A 1 91 ? 2.552 -6.639 -20.987 1.00 72.56 91 GLN A C 1
ATOM 712 O O . GLN A 1 91 ? 3.248 -7.289 -20.198 1.00 72.56 91 GLN A O 1
ATOM 717 N N . PRO A 1 92 ? 1.878 -5.546 -20.593 1.00 65.19 92 PRO A N 1
ATOM 718 C CA . PRO A 1 92 ? 1.928 -5.074 -19.225 1.00 65.19 92 PRO A CA 1
ATOM 719 C C . PRO A 1 92 ? 1.123 -6.026 -18.329 1.00 65.19 92 PRO A C 1
ATOM 721 O O . PRO A 1 92 ? -0.101 -5.958 -18.282 1.00 65.19 92 PRO A O 1
ATOM 724 N N . ASN A 1 93 ? 1.808 -6.898 -17.582 1.00 69.31 93 ASN A N 1
ATOM 725 C CA . ASN A 1 93 ? 1.184 -7.637 -16.484 1.00 69.31 93 ASN A CA 1
ATOM 726 C C . ASN A 1 93 ? 1.089 -6.702 -15.276 1.00 69.31 93 ASN A C 1
ATOM 728 O O . ASN A 1 93 ? 2.004 -6.630 -14.453 1.00 69.31 93 ASN A O 1
ATOM 732 N N . VAL A 1 94 ? 0.059 -5.856 -15.258 1.00 70.50 94 VAL A N 1
ATOM 733 C CA . VAL A 1 94 ? -0.094 -4.860 -14.199 1.00 70.50 94 VAL A CA 1
ATOM 734 C C . VAL A 1 94 ? -1.037 -5.357 -13.130 1.00 70.50 94 VAL A C 1
ATOM 736 O O . VAL A 1 94 ? -2.108 -5.854 -13.448 1.00 70.50 94 VAL A O 1
ATOM 739 N N . ASN A 1 95 ? -0.663 -5.112 -11.874 1.00 80.50 95 ASN A N 1
ATOM 740 C CA . ASN A 1 95 ? -1.504 -5.436 -10.731 1.00 80.50 95 ASN A CA 1
ATOM 741 C C . ASN A 1 95 ? -2.899 -4.826 -10.892 1.00 80.50 95 ASN A C 1
ATOM 743 O O . ASN A 1 95 ? -3.026 -3.621 -11.161 1.00 80.50 95 ASN A O 1
ATOM 747 N N . GLU A 1 96 ? -3.915 -5.644 -10.672 1.00 85.31 96 GLU A N 1
ATOM 748 C CA . GLU A 1 96 ? -5.310 -5.254 -10.721 1.00 85.31 96 GLU A CA 1
ATOM 749 C C . GLU A 1 96 ? -5.630 -4.235 -9.622 1.00 85.31 96 GLU A C 1
ATOM 751 O O . GLU A 1 96 ? -5.051 -4.219 -8.527 1.00 85.31 96 GLU A O 1
ATOM 756 N N . ALA A 1 97 ? -6.534 -3.319 -9.953 1.00 89.00 97 ALA A N 1
ATOM 757 C CA . ALA A 1 97 ? -7.071 -2.371 -8.992 1.00 89.00 97 ALA A CA 1
ATOM 758 C C . ALA A 1 97 ? -8.105 -3.077 -8.105 1.00 89.00 97 ALA A C 1
ATOM 760 O O . ALA A 1 97 ? -8.895 -3.883 -8.592 1.00 89.00 97 ALA A O 1
ATOM 761 N N . ILE A 1 98 ? -8.142 -2.746 -6.814 1.00 91.19 98 ILE A N 1
ATOM 762 C CA . ILE A 1 98 ? -9.259 -3.175 -5.968 1.00 91.19 98 ILE A CA 1
ATOM 763 C C . ILE A 1 98 ? -10.498 -2.345 -6.305 1.00 91.19 98 ILE A C 1
ATOM 765 O O . ILE A 1 98 ? -10.447 -1.113 -6.283 1.00 91.19 98 ILE A O 1
ATOM 769 N N . SER A 1 99 ? -11.599 -3.016 -6.641 1.00 91.12 99 SER A N 1
ATOM 770 C CA . SER A 1 99 ? -12.899 -2.366 -6.802 1.00 91.12 99 SER A CA 1
ATOM 771 C C . SER A 1 99 ? -13.502 -2.033 -5.434 1.00 91.12 99 SER A C 1
ATOM 773 O O . SER A 1 99 ? -13.168 -2.660 -4.427 1.00 91.12 99 SER A O 1
ATOM 775 N N . CYS A 1 100 ? -14.416 -1.060 -5.381 1.00 90.56 100 CYS A N 1
ATOM 776 C CA . CYS A 1 100 ? -15.144 -0.747 -4.147 1.00 90.56 100 CYS A CA 1
ATOM 777 C C . CYS A 1 100 ? -15.938 -1.952 -3.622 1.00 90.56 100 CYS A C 1
ATOM 779 O O . CYS A 1 100 ? -15.999 -2.157 -2.413 1.00 90.56 100 CYS A O 1
ATOM 781 N N . GLU A 1 101 ? -16.499 -2.770 -4.514 1.00 91.38 101 GLU A N 1
ATOM 782 C CA . GLU A 1 101 ? -17.228 -3.994 -4.158 1.00 91.38 101 GLU A CA 1
ATOM 783 C C . GLU A 1 101 ? -16.306 -5.016 -3.488 1.00 91.38 101 GLU A C 1
ATOM 785 O O . GLU A 1 101 ? -16.612 -5.519 -2.408 1.00 91.38 101 GLU A O 1
ATOM 790 N N . LEU A 1 102 ? -15.128 -5.257 -4.075 1.00 92.88 102 LEU A N 1
ATOM 791 C CA . LEU A 1 102 ? -14.138 -6.166 -3.508 1.00 92.88 102 LEU A CA 1
ATOM 792 C C . LEU A 1 102 ? -13.598 -5.646 -2.168 1.00 92.88 102 LEU A C 1
ATOM 794 O O . LEU A 1 102 ? -13.450 -6.421 -1.227 1.00 92.88 102 LEU A O 1
ATOM 798 N N . MET A 1 103 ? -13.357 -4.335 -2.053 1.00 93.06 103 MET A N 1
ATOM 799 C CA . MET A 1 103 ? -12.983 -3.709 -0.781 1.00 93.06 103 MET A CA 1
ATOM 800 C C . MET A 1 103 ? -14.065 -3.912 0.283 1.00 93.06 103 MET A C 1
ATOM 802 O O . MET A 1 103 ? -13.748 -4.290 1.407 1.00 93.06 103 MET A O 1
ATOM 806 N N . SER A 1 104 ? -15.336 -3.713 -0.065 1.00 92.50 104 SER A N 1
ATOM 807 C CA . SER A 1 104 ? -16.460 -3.872 0.868 1.00 92.50 104 SER A CA 1
ATOM 808 C C . SER A 1 104 ? -16.592 -5.315 1.360 1.00 92.50 104 SER A C 1
ATOM 810 O O . SER A 1 104 ? -16.794 -5.547 2.553 1.00 92.50 104 SER A O 1
ATOM 812 N N . GLU A 1 105 ? -16.407 -6.296 0.474 1.00 93.38 105 GLU A N 1
ATOM 813 C CA . GLU A 1 105 ? -16.424 -7.716 0.839 1.00 93.38 105 GLU A CA 1
ATOM 814 C C . GLU A 1 105 ? -15.247 -8.084 1.761 1.00 93.38 105 GLU A C 1
ATOM 816 O O . GLU A 1 105 ? -15.445 -8.750 2.782 1.00 93.38 105 GLU A O 1
ATOM 821 N N . ILE A 1 106 ? -14.033 -7.594 1.467 1.00 94.75 106 ILE A N 1
ATOM 822 C CA . ILE A 1 106 ? -12.857 -7.770 2.339 1.00 94.75 106 ILE A CA 1
ATOM 823 C C . ILE A 1 106 ? -13.136 -7.191 3.727 1.00 94.75 106 ILE A C 1
ATOM 825 O O . ILE A 1 106 ? -12.976 -7.883 4.735 1.00 94.75 106 ILE A O 1
ATOM 829 N N . MET A 1 107 ? -13.599 -5.943 3.793 1.00 94.75 107 MET A N 1
ATOM 830 C CA . MET A 1 107 ? -13.865 -5.263 5.060 1.00 94.75 107 MET A CA 1
ATOM 831 C C . MET A 1 107 ? -14.979 -5.943 5.858 1.00 94.75 107 MET A C 1
ATOM 833 O O . MET A 1 107 ? -14.852 -6.101 7.073 1.00 94.75 107 MET A O 1
ATOM 837 N N . THR A 1 108 ? -16.017 -6.446 5.188 1.00 93.38 108 THR A N 1
ATOM 838 C CA . THR A 1 108 ? -17.092 -7.221 5.820 1.00 93.38 108 THR A CA 1
ATOM 839 C C . THR A 1 108 ? -16.558 -8.502 6.461 1.00 93.38 108 THR A C 1
ATOM 841 O O . THR A 1 108 ? -16.913 -8.824 7.600 1.00 93.38 108 THR A O 1
ATOM 844 N N . ARG A 1 109 ? -15.672 -9.235 5.776 1.00 94.00 109 ARG A N 1
ATOM 845 C CA . ARG A 1 109 ? -15.048 -10.452 6.323 1.00 94.00 109 ARG A CA 1
ATOM 846 C C . ARG A 1 109 ? -14.113 -10.153 7.481 1.00 94.00 109 ARG A C 1
ATOM 848 O O . ARG A 1 109 ? -14.205 -10.825 8.506 1.00 94.00 109 ARG A O 1
ATOM 855 N N . LEU A 1 110 ? -13.269 -9.132 7.358 1.00 95.12 110 LEU A N 1
ATOM 856 C CA . LEU A 1 110 ? -12.385 -8.708 8.445 1.00 95.12 110 LEU A CA 1
ATOM 857 C C . LEU A 1 110 ? -13.192 -8.261 9.666 1.00 95.12 110 LEU A C 1
ATOM 859 O O . LEU A 1 110 ? -12.865 -8.642 10.788 1.00 95.12 110 LEU A O 1
ATOM 863 N N . ASN A 1 111 ? -14.293 -7.530 9.468 1.00 93.88 111 ASN A N 1
ATOM 864 C CA . ASN A 1 111 ? -15.170 -7.147 10.569 1.00 93.88 111 ASN A CA 1
ATOM 865 C C . ASN A 1 111 ? -15.785 -8.383 11.243 1.00 93.88 111 ASN A C 1
ATOM 867 O O . ASN A 1 111 ? -15.766 -8.467 12.466 1.00 93.88 111 ASN A O 1
ATOM 871 N N . LYS A 1 112 ? -16.243 -9.388 10.479 1.00 93.50 112 LYS A N 1
ATOM 872 C CA . LYS A 1 112 ? -16.717 -10.669 11.040 1.00 93.50 112 LYS A CA 1
ATOM 873 C C . LYS A 1 112 ? -15.628 -11.399 11.838 1.00 93.50 112 LYS A C 1
ATOM 875 O O . LYS A 1 112 ? -15.911 -11.864 12.940 1.00 93.50 112 LYS A O 1
ATOM 880 N N . ARG A 1 113 ? -14.387 -11.467 11.332 1.00 94.50 113 ARG A N 1
ATOM 881 C CA . ARG A 1 113 ? -13.243 -12.072 12.050 1.00 94.50 113 ARG A CA 1
ATOM 882 C C . ARG A 1 113 ? -13.004 -11.378 13.395 1.00 94.50 113 ARG A C 1
ATOM 884 O O . ARG A 1 113 ? -12.914 -12.050 14.418 1.00 94.50 113 ARG A O 1
ATOM 891 N N . VAL A 1 114 ? -13.004 -10.045 13.408 1.00 93.50 114 VAL A N 1
ATOM 892 C CA . VAL A 1 114 ? -12.789 -9.238 14.623 1.00 93.50 114 VAL A CA 1
ATOM 893 C C . VAL A 1 114 ? -13.977 -9.293 15.586 1.00 93.50 114 VAL A C 1
ATOM 895 O O . VAL A 1 114 ? -13.779 -9.273 16.796 1.00 93.50 114 VAL A O 1
ATOM 898 N N . LEU A 1 115 ? -15.212 -9.397 15.091 1.00 92.75 115 LEU A N 1
ATOM 899 C CA . LEU A 1 115 ? -16.387 -9.597 15.947 1.00 92.75 115 LEU A CA 1
ATOM 900 C C . LEU A 1 115 ? -16.348 -10.963 16.647 1.00 92.75 115 LEU A C 1
ATOM 902 O O . LEU A 1 115 ? -16.665 -11.045 17.831 1.00 92.75 115 LEU A O 1
ATOM 906 N N . ASN A 1 116 ? -15.909 -12.011 15.944 1.00 94.62 116 ASN A N 1
ATOM 907 C CA . ASN A 1 116 ? -15.750 -13.349 16.516 1.00 94.62 116 ASN A CA 1
ATOM 908 C C . ASN A 1 116 ? -14.550 -13.436 17.472 1.00 94.62 116 ASN A C 1
ATOM 910 O O . ASN A 1 116 ? -14.617 -14.116 18.494 1.00 94.62 116 ASN A O 1
ATOM 914 N N . ASN A 1 117 ? -13.455 -12.745 17.152 1.00 94.19 117 ASN A N 1
ATOM 915 C CA . ASN A 1 117 ? -12.265 -12.662 17.987 1.00 94.19 117 ASN A CA 1
ATOM 916 C C . ASN A 1 117 ? -11.785 -11.204 18.116 1.00 94.19 117 ASN A C 1
ATOM 918 O O . ASN A 1 117 ? -10.929 -10.762 17.345 1.00 94.19 117 ASN A O 1
ATOM 922 N N . PRO A 1 118 ? -12.253 -10.462 19.138 1.00 89.19 118 PRO A N 1
ATOM 923 C CA . PRO A 1 118 ? -11.868 -9.062 19.341 1.00 89.19 118 PRO A CA 1
ATOM 924 C C . PRO A 1 118 ? -10.377 -8.835 19.615 1.00 89.19 118 PRO A C 1
ATOM 926 O O . PRO A 1 118 ? -9.921 -7.693 19.596 1.00 89.19 118 PRO A O 1
ATOM 929 N N . ARG A 1 119 ? -9.616 -9.900 19.903 1.00 88.69 119 ARG A N 1
ATOM 930 C CA . ARG A 1 119 ? -8.163 -9.851 20.125 1.00 88.69 119 ARG A CA 1
ATOM 931 C C . ARG A 1 119 ? -7.352 -10.110 18.856 1.00 88.69 119 ARG A C 1
ATOM 933 O O . ARG A 1 119 ? -6.124 -10.128 18.928 1.00 88.69 119 ARG A O 1
ATOM 940 N N . ASP A 1 120 ? -8.000 -10.303 17.708 1.00 93.50 120 ASP A N 1
ATOM 941 C CA . ASP A 1 120 ? -7.324 -10.479 16.424 1.00 93.50 120 ASP A CA 1
ATOM 942 C C . ASP A 1 120 ? -6.688 -9.164 15.938 1.00 93.50 120 ASP A C 1
ATOM 944 O O . ASP A 1 120 ? -7.204 -8.443 15.080 1.00 93.50 120 ASP A O 1
ATOM 948 N N . SER A 1 121 ? -5.529 -8.845 16.520 1.00 93.56 121 SER A N 1
ATOM 949 C CA . SER A 1 121 ? -4.740 -7.667 16.159 1.00 93.56 121 SER A CA 1
ATOM 950 C C . SER A 1 121 ? -4.268 -7.697 14.706 1.00 93.56 121 SER A C 1
ATOM 952 O O . SER A 1 121 ? -4.097 -6.633 14.115 1.00 93.56 121 SER A O 1
ATOM 954 N N . ARG A 1 122 ? -4.092 -8.885 14.109 1.00 94.06 122 ARG A N 1
ATOM 955 C CA . ARG A 1 122 ? -3.606 -9.032 12.734 1.00 94.06 122 ARG A CA 1
ATOM 956 C C . ARG A 1 122 ? -4.649 -8.543 11.737 1.00 94.06 122 ARG A C 1
ATOM 958 O O . ARG A 1 122 ? -4.333 -7.687 10.912 1.00 94.06 122 ARG A O 1
ATOM 965 N N . SER A 1 123 ? -5.893 -9.002 11.878 1.00 95.31 123 SER A N 1
ATOM 966 C CA . SER A 1 123 ? -7.008 -8.541 11.041 1.00 95.31 123 SER A CA 1
ATOM 967 C C . SER A 1 123 ? -7.288 -7.047 11.226 1.00 95.31 123 SER A C 1
ATOM 969 O O . SER A 1 123 ? -7.584 -6.359 10.251 1.00 95.31 123 SER A O 1
ATOM 971 N N . ILE A 1 124 ? -7.154 -6.521 12.453 1.00 95.81 124 ILE A N 1
ATOM 972 C CA . ILE A 1 124 ? -7.310 -5.081 12.732 1.00 95.81 124 ILE A CA 1
ATOM 973 C C . ILE A 1 124 ? -6.232 -4.255 12.028 1.00 95.81 124 ILE A C 1
ATOM 975 O O . ILE A 1 124 ? -6.547 -3.272 11.358 1.00 95.81 124 ILE A O 1
ATOM 979 N N . GLU A 1 125 ? -4.967 -4.653 12.152 1.00 95.38 125 GLU A N 1
ATOM 980 C CA . GLU A 1 125 ? -3.858 -3.971 11.487 1.00 95.38 125 GLU A CA 1
ATOM 981 C C . GLU A 1 125 ? -4.011 -4.000 9.963 1.00 95.38 125 GLU A C 1
ATOM 983 O O . GLU A 1 125 ? -3.857 -2.964 9.312 1.00 95.38 125 GLU A O 1
ATOM 988 N N . PHE A 1 126 ? -4.373 -5.154 9.403 1.00 95.38 126 PHE A N 1
ATOM 989 C CA . PHE A 1 126 ? -4.554 -5.309 7.965 1.00 95.38 126 PHE A CA 1
ATOM 990 C C . PHE A 1 126 ? -5.731 -4.480 7.421 1.00 95.38 126 PHE A C 1
ATOM 992 O O . PHE A 1 126 ? -5.585 -3.787 6.412 1.00 95.38 126 PHE A O 1
ATOM 999 N N . ALA A 1 127 ? -6.866 -4.469 8.125 1.00 95.06 127 ALA A N 1
ATOM 1000 C CA . ALA A 1 127 ? -8.023 -3.636 7.798 1.00 95.06 127 ALA A CA 1
ATOM 1001 C C . ALA A 1 127 ? -7.660 -2.142 7.753 1.00 95.06 127 ALA A C 1
ATOM 1003 O O . ALA A 1 127 ? -7.933 -1.457 6.765 1.00 95.06 127 ALA A O 1
ATOM 1004 N N . CYS A 1 128 ? -6.989 -1.638 8.795 1.00 94.81 128 CYS A N 1
ATOM 1005 C CA . CYS A 1 128 ? -6.516 -0.255 8.831 1.00 94.81 128 CYS A CA 1
ATOM 1006 C C . CYS A 1 128 ? -5.532 0.040 7.696 1.00 94.81 128 CYS A C 1
ATOM 1008 O O . CYS A 1 128 ? -5.635 1.086 7.055 1.00 94.81 128 CYS A O 1
ATOM 1010 N N . TYR A 1 129 ? -4.599 -0.874 7.420 1.00 94.44 129 TYR A N 1
ATOM 1011 C CA . TYR A 1 129 ? -3.650 -0.719 6.322 1.00 94.44 129 TYR A CA 1
ATOM 1012 C C . TYR A 1 129 ? -4.365 -0.536 4.975 1.00 94.44 129 TYR A C 1
ATOM 1014 O O . TYR A 1 129 ? -4.047 0.409 4.245 1.00 94.44 129 TYR A O 1
ATOM 1022 N N . LEU A 1 130 ? -5.344 -1.388 4.653 1.00 93.31 130 LEU A N 1
ATOM 1023 C CA . LEU A 1 130 ? -6.095 -1.303 3.398 1.00 93.31 130 LEU A CA 1
ATOM 1024 C C . LEU A 1 130 ? -6.934 -0.027 3.311 1.00 93.31 130 LEU A C 1
ATOM 1026 O O . LEU A 1 130 ? -6.842 0.686 2.309 1.00 93.31 130 LEU A O 1
ATOM 1030 N N . LEU A 1 131 ? -7.700 0.290 4.361 1.00 93.12 131 LEU A N 1
ATOM 1031 C CA . LEU A 1 131 ? -8.553 1.480 4.401 1.00 93.12 131 LEU A CA 1
ATOM 1032 C C . LEU A 1 131 ? -7.737 2.760 4.234 1.00 93.12 131 LEU A C 1
ATOM 1034 O O . LEU A 1 131 ? -8.060 3.584 3.380 1.00 93.12 131 LEU A O 1
ATOM 1038 N N . PHE A 1 132 ? -6.659 2.923 5.004 1.00 93.44 132 PHE A N 1
ATOM 1039 C CA . PHE A 1 132 ? -5.832 4.129 4.942 1.00 93.44 132 PHE A CA 1
ATOM 1040 C C . PHE A 1 132 ? -5.117 4.240 3.596 1.00 93.44 132 PHE A C 1
ATOM 1042 O O . PHE A 1 132 ? -5.087 5.316 3.002 1.00 93.44 132 PHE A O 1
ATOM 1049 N N . SER A 1 133 ? -4.600 3.126 3.069 1.00 92.50 133 SER A N 1
ATOM 1050 C CA . SER A 1 133 ? -3.935 3.117 1.762 1.00 92.50 133 SER A CA 1
ATOM 1051 C C . SER A 1 133 ? -4.892 3.450 0.615 1.00 92.50 133 SER A C 1
ATOM 1053 O O . SER A 1 133 ? -4.494 4.126 -0.335 1.00 92.50 133 SER A O 1
ATOM 1055 N N . PHE A 1 134 ? -6.144 2.989 0.689 1.00 92.62 134 PHE A N 1
ATOM 1056 C CA . PHE A 1 134 ? -7.159 3.248 -0.329 1.00 92.62 134 PHE A CA 1
ATOM 1057 C C . PHE A 1 134 ? -7.696 4.675 -0.214 1.00 92.62 134 PHE A C 1
ATOM 1059 O O . PHE A 1 134 ? -7.573 5.455 -1.153 1.00 92.62 134 PHE A O 1
ATOM 1066 N N . LEU A 1 135 ? -8.217 5.063 0.949 1.00 91.94 135 LEU A N 1
ATOM 1067 C CA . LEU A 1 135 ? -8.899 6.346 1.130 1.00 91.94 135 LEU A CA 1
ATOM 1068 C C . LEU A 1 135 ? -7.976 7.558 0.994 1.00 91.94 135 LEU A C 1
ATOM 1070 O O . LEU A 1 135 ? -8.393 8.574 0.445 1.00 91.94 135 LEU A O 1
ATOM 1074 N N . ALA A 1 136 ? -6.721 7.453 1.436 1.00 90.94 136 ALA A N 1
ATOM 1075 C CA . ALA A 1 136 ? -5.733 8.513 1.237 1.00 90.94 136 ALA A CA 1
ATOM 1076 C C . ALA A 1 136 ? -4.899 8.343 -0.048 1.00 90.94 136 ALA A C 1
ATOM 1078 O O . ALA A 1 136 ? -3.988 9.134 -0.292 1.00 90.94 136 ALA A O 1
ATOM 1079 N N . ALA A 1 137 ? -5.190 7.326 -0.872 1.00 90.06 137 ALA A N 1
ATOM 1080 C CA . ALA A 1 137 ? -4.470 7.020 -2.111 1.00 90.06 137 ALA A CA 1
ATOM 1081 C C . ALA A 1 137 ? -2.932 7.006 -1.943 1.00 90.06 137 ALA A C 1
ATOM 1083 O O . ALA A 1 137 ? -2.175 7.451 -2.819 1.00 90.06 137 ALA A O 1
ATOM 1084 N N . LEU A 1 138 ? -2.467 6.486 -0.806 1.00 88.31 138 LEU A N 1
ATOM 1085 C CA . LEU A 1 138 ? -1.058 6.476 -0.425 1.00 88.31 138 LEU A CA 1
ATOM 1086 C C . LEU A 1 138 ? -0.245 5.536 -1.317 1.00 88.31 138 LEU A C 1
ATOM 1088 O O . LEU A 1 138 ? -0.715 4.495 -1.781 1.00 88.31 138 LEU A O 1
ATOM 1092 N N . ARG A 1 139 ? 1.018 5.885 -1.573 1.00 78.62 139 ARG A N 1
ATOM 1093 C CA . ARG A 1 139 ? 1.980 4.935 -2.154 1.00 78.62 139 ARG A CA 1
ATOM 1094 C C . ARG A 1 139 ? 2.354 3.923 -1.082 1.00 78.62 139 ARG A C 1
ATOM 1096 O O . ARG A 1 139 ? 2.470 4.288 0.077 1.00 78.62 139 ARG A O 1
ATOM 1103 N 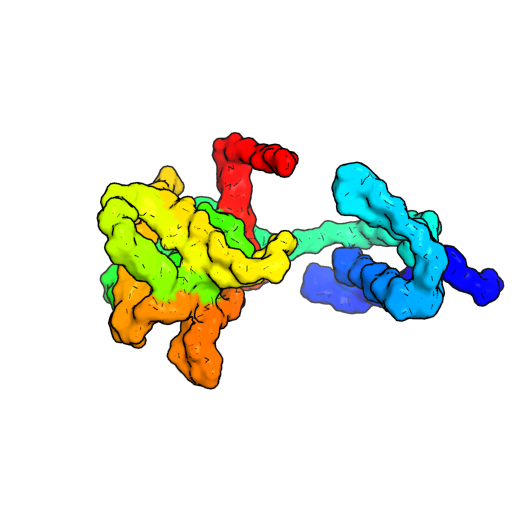N . GLY A 1 140 ? 2.607 2.672 -1.457 1.00 72.69 140 GLY A N 1
ATOM 1104 C CA . GLY A 1 140 ? 2.560 1.586 -0.472 1.00 72.69 140 GLY A CA 1
ATOM 1105 C C . GLY A 1 140 ? 3.482 1.711 0.757 1.00 72.69 140 GLY A C 1
ATOM 1106 O O . GLY A 1 140 ? 3.127 1.187 1.804 1.00 72.69 140 GLY A O 1
ATOM 1107 N N . ASN A 1 141 ? 4.608 2.438 0.690 1.00 83.50 141 ASN A N 1
ATOM 1108 C CA . ASN A 1 141 ? 5.479 2.649 1.862 1.00 83.50 141 ASN A CA 1
ATOM 1109 C C . ASN A 1 141 ? 4.996 3.813 2.735 1.00 83.50 141 ASN A C 1
ATOM 1111 O O . ASN A 1 141 ? 5.295 3.840 3.921 1.00 83.50 141 ASN A O 1
ATOM 1115 N N . GLU A 1 142 ? 4.254 4.766 2.166 1.00 89.50 142 GLU A N 1
ATOM 1116 C CA . GLU A 1 142 ? 3.773 5.962 2.863 1.00 89.50 142 GLU A CA 1
ATOM 1117 C C . GLU A 1 142 ? 2.810 5.580 4.003 1.00 89.50 142 GLU A C 1
ATOM 1119 O O . GLU A 1 142 ? 2.866 6.187 5.068 1.00 89.50 142 GLU A O 1
ATOM 1124 N N . THR A 1 143 ? 2.009 4.517 3.850 1.00 91.88 143 THR A N 1
ATOM 1125 C CA . THR A 1 143 ? 1.125 4.011 4.921 1.00 91.88 143 THR A CA 1
ATOM 1126 C C . THR A 1 143 ? 1.905 3.545 6.156 1.00 91.88 143 THR A C 1
ATOM 1128 O O . THR A 1 143 ? 1.466 3.752 7.285 1.00 91.88 143 THR A O 1
ATOM 1131 N N . MET A 1 144 ? 3.102 2.978 5.976 1.00 93.00 144 MET A N 1
ATOM 1132 C CA . MET A 1 144 ? 3.953 2.544 7.096 1.00 93.00 144 MET A CA 1
ATOM 1133 C C . MET A 1 144 ? 4.608 3.724 7.829 1.00 93.00 144 MET A C 1
ATOM 1135 O O . MET A 1 144 ? 5.116 3.564 8.936 1.00 93.00 144 MET A O 1
ATOM 1139 N N . MET A 1 145 ? 4.564 4.922 7.238 1.00 92.88 145 MET A N 1
ATOM 1140 C CA . MET A 1 145 ? 5.122 6.162 7.790 1.00 92.88 145 MET A CA 1
ATOM 1141 C C . MET A 1 145 ? 4.110 6.944 8.642 1.00 92.88 145 MET A C 1
ATOM 1143 O O . MET A 1 145 ? 4.365 8.093 9.008 1.00 92.88 145 MET A O 1
ATOM 1147 N N . ILE A 1 146 ? 2.953 6.356 8.958 1.00 95.19 146 ILE A N 1
ATOM 1148 C CA . ILE A 1 146 ? 1.967 6.969 9.851 1.00 95.19 146 ILE A CA 1
ATOM 1149 C C . ILE A 1 146 ? 2.492 6.930 11.294 1.00 95.19 146 ILE A C 1
ATOM 1151 O O . ILE A 1 146 ? 2.860 5.874 11.813 1.00 95.19 146 ILE A O 1
ATOM 1155 N N . SER A 1 147 ? 2.518 8.086 11.955 1.00 95.75 147 SER A N 1
ATOM 1156 C CA . SER A 1 147 ? 3.025 8.248 13.323 1.00 95.75 147 SER A CA 1
ATOM 1157 C C . SER A 1 147 ? 1.929 8.012 14.365 1.00 95.75 147 SER A C 1
ATOM 1159 O O . SER A 1 147 ? 0.964 8.770 14.437 1.00 95.75 147 SER A O 1
ATOM 1161 N N . LEU A 1 148 ? 2.104 7.004 15.227 1.00 95.56 148 LEU A N 1
ATOM 1162 C CA . LEU A 1 148 ? 1.216 6.743 16.367 1.00 95.56 148 LEU A CA 1
ATOM 1163 C C . LEU A 1 148 ? 1.254 7.899 17.371 1.00 95.56 148 LEU A C 1
ATOM 1165 O O . LEU A 1 148 ? 0.209 8.378 17.800 1.00 95.56 148 LEU A O 1
ATOM 1169 N N . GLY A 1 149 ? 2.458 8.361 17.723 1.00 93.12 149 GLY A N 1
ATOM 1170 C CA . GLY A 1 149 ? 2.624 9.423 18.720 1.00 93.12 149 GLY A CA 1
ATOM 1171 C C . GLY A 1 149 ? 1.931 10.717 18.296 1.00 93.12 149 GLY A C 1
ATOM 1172 O O . GLY A 1 149 ? 1.247 11.346 19.096 1.00 93.12 149 GLY A O 1
ATOM 1173 N N . SER A 1 150 ? 2.028 11.066 17.012 1.00 93.19 150 SER A N 1
ATOM 1174 C CA . SER A 1 150 ? 1.389 12.269 16.476 1.00 93.19 150 SER A CA 1
ATOM 1175 C C . SER A 1 150 ? -0.133 12.144 16.403 1.00 93.19 150 SER A C 1
ATOM 1177 O O . SER A 1 150 ? -0.820 13.132 16.639 1.00 93.19 150 SER A O 1
ATOM 1179 N N . ILE A 1 151 ? -0.679 10.948 16.133 1.00 92.94 151 ILE A N 1
ATOM 1180 C CA . ILE A 1 151 ? -2.132 10.710 16.224 1.00 92.94 151 ILE A CA 1
ATOM 1181 C C . ILE A 1 151 ? -2.608 10.968 17.655 1.00 92.94 151 ILE A C 1
ATOM 1183 O O . ILE A 1 151 ? -3.555 11.725 17.864 1.00 92.94 151 ILE A O 1
ATOM 1187 N N . LEU A 1 152 ? -1.938 10.368 18.642 1.00 91.81 152 LEU A N 1
ATOM 1188 C CA . LEU A 1 152 ? -2.314 10.500 20.049 1.00 91.81 152 LEU A CA 1
ATOM 1189 C C . LEU A 1 152 ? -2.190 11.949 20.537 1.00 91.81 152 LEU A C 1
ATOM 1191 O O . LEU A 1 152 ? -3.082 12.445 21.222 1.00 91.81 152 LEU A O 1
ATOM 1195 N N . GLU A 1 153 ? -1.130 12.652 20.140 1.00 90.25 153 GLU A N 1
ATOM 1196 C CA . GLU A 1 153 ? -0.931 14.065 20.462 1.00 90.25 153 GLU A CA 1
ATOM 1197 C C . GLU A 1 153 ? -2.053 14.948 19.898 1.00 90.25 153 GLU A C 1
ATOM 1199 O O . GLU A 1 153 ? -2.612 15.768 20.631 1.00 90.25 153 GLU A O 1
ATOM 1204 N N . LEU A 1 154 ? -2.429 14.749 18.629 1.00 88.31 154 LEU A N 1
ATOM 1205 C CA . LEU A 1 154 ? -3.543 15.465 18.000 1.00 88.31 154 LEU A CA 1
ATOM 1206 C C . LEU A 1 154 ? -4.868 15.173 18.712 1.00 88.31 154 LEU A C 1
ATOM 1208 O O . LEU A 1 154 ? -5.618 16.098 19.013 1.00 88.31 154 LEU A O 1
ATOM 1212 N N . MET A 1 155 ? -5.131 13.913 19.071 1.00 84.31 155 MET A N 1
ATOM 1213 C CA . MET A 1 155 ? -6.347 13.528 19.798 1.00 84.31 155 MET A CA 1
ATOM 1214 C C . MET A 1 155 ? -6.442 14.133 21.209 1.00 84.31 155 MET A C 1
ATOM 1216 O O . MET A 1 155 ? -7.551 14.339 21.711 1.00 84.31 155 MET A O 1
ATOM 1220 N N . VAL A 1 156 ? -5.307 14.396 21.868 1.00 83.81 156 VAL A N 1
ATOM 1221 C CA . VAL A 1 156 ? -5.262 15.057 23.185 1.00 83.81 156 VAL A CA 1
ATOM 1222 C C . VAL A 1 156 ? -5.428 16.569 23.047 1.00 83.81 156 VAL A C 1
ATOM 1224 O O . VAL A 1 156 ? -6.224 17.164 23.777 1.00 83.81 156 VAL A O 1
ATOM 1227 N N . LYS A 1 157 ? -4.681 17.191 22.125 1.00 78.94 157 LYS A N 1
ATOM 1228 C CA . LYS A 1 157 ? -4.677 18.647 21.923 1.00 78.94 157 LYS A CA 1
ATOM 1229 C C . LYS A 1 157 ? -5.995 19.150 21.351 1.00 78.94 157 LYS A C 1
ATOM 1231 O O . LYS A 1 157 ? -6.514 20.173 21.792 1.00 78.94 157 LYS A O 1
ATOM 1236 N N . GLU A 1 158 ? -6.570 18.412 20.414 1.00 67.25 158 GLU A N 1
ATOM 1237 C CA . GLU A 1 158 ? -7.790 18.801 19.729 1.00 67.25 158 GLU A CA 1
ATOM 1238 C C . GLU A 1 158 ? -8.949 17.916 20.190 1.00 67.25 158 GLU A C 1
ATOM 1240 O O . GLU A 1 158 ? -9.414 17.031 19.475 1.00 67.25 158 GLU A O 1
ATOM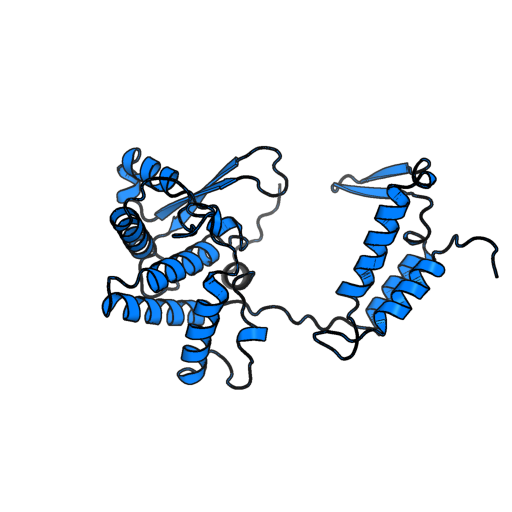 1245 N N . LYS A 1 159 ? -9.494 18.201 21.385 1.00 61.38 159 LYS A N 1
ATOM 1246 C CA . LYS A 1 159 ? -10.752 17.581 21.861 1.00 61.38 159 LYS A CA 1
ATOM 1247 C C . LYS A 1 159 ? -11.890 17.673 20.826 1.00 61.38 159 LYS A C 1
ATOM 1249 O O . LYS A 1 159 ? -12.801 16.853 20.868 1.00 61.38 159 LYS A O 1
ATOM 1254 N N . ARG A 1 160 ? -11.824 18.645 19.903 1.00 54.72 160 ARG A N 1
ATOM 1255 C CA . ARG A 1 160 ? -12.739 18.803 18.763 1.00 54.72 160 ARG A CA 1
ATOM 1256 C C . ARG A 1 160 ? -12.643 17.662 17.748 1.00 54.72 160 ARG A C 1
ATOM 1258 O O . ARG A 1 160 ? -13.695 17.197 17.338 1.00 54.72 160 ARG A O 1
ATOM 1265 N N . LEU A 1 161 ? -11.453 17.131 17.441 1.00 59.28 161 LEU A N 1
ATOM 1266 C CA . LEU A 1 161 ? -11.274 16.046 16.457 1.00 59.28 161 LEU A CA 1
ATOM 1267 C C . LEU A 1 161 ? -12.066 14.778 16.792 1.00 59.28 161 LEU A C 1
ATOM 1269 O O . LEU A 1 161 ? -12.439 14.024 15.897 1.00 59.28 161 LEU A O 1
ATOM 1273 N N . LYS A 1 162 ? -12.365 14.535 18.074 1.00 58.66 162 LYS A N 1
ATOM 1274 C CA . LYS A 1 162 ? -13.216 13.405 18.475 1.00 58.66 162 LYS A CA 1
ATOM 1275 C C . LYS A 1 162 ? -14.642 13.515 17.927 1.00 58.66 162 LYS A C 1
ATOM 1277 O O . LYS A 1 162 ? -15.229 12.486 17.606 1.00 58.66 162 LYS A O 1
ATOM 1282 N N . ASN A 1 163 ? -15.153 14.736 17.771 1.00 60.34 163 ASN A N 1
ATOM 1283 C CA . ASN A 1 163 ? -16.521 15.023 17.336 1.00 60.34 163 ASN A CA 1
ATOM 1284 C C . ASN A 1 163 ? -16.629 15.340 15.837 1.00 60.34 163 ASN A C 1
ATOM 1286 O O . ASN A 1 163 ? -17.710 15.672 15.363 1.00 60.34 163 ASN A O 1
ATOM 1290 N N . GLU A 1 164 ? -15.524 15.259 15.099 1.00 72.12 164 GLU A N 1
ATOM 1291 C CA . GLU A 1 164 ? -15.497 15.525 13.665 1.00 72.12 164 GLU A CA 1
ATOM 1292 C C . GLU A 1 164 ? -15.761 14.249 12.853 1.00 72.12 164 GLU A C 1
ATOM 1294 O O . GLU A 1 164 ? -15.386 13.145 13.260 1.00 72.12 164 GLU A O 1
ATOM 1299 N N . ASN A 1 16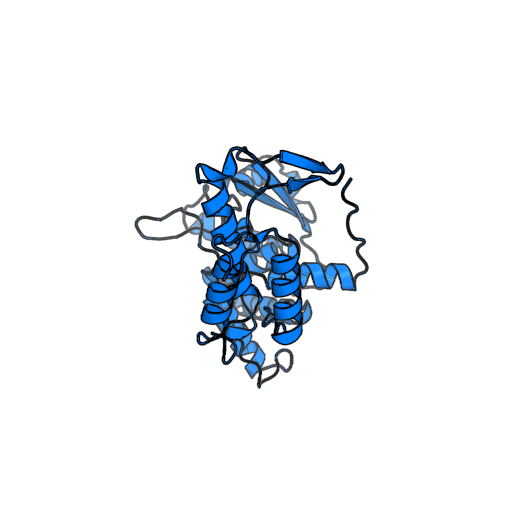5 ? -16.337 14.397 11.658 1.00 84.25 165 ASN A N 1
ATOM 1300 C CA . ASN A 1 165 ? -16.649 13.285 10.742 1.00 84.25 165 ASN A CA 1
ATOM 1301 C C . ASN A 1 165 ? -15.424 12.804 9.937 1.00 84.25 165 ASN A C 1
ATOM 1303 O O . ASN A 1 165 ? -15.550 12.276 8.827 1.00 84.25 165 ASN A O 1
ATOM 1307 N N . TYR A 1 166 ? -14.219 13.012 10.471 1.00 88.12 166 TYR A N 1
ATOM 1308 C CA . TYR A 1 166 ? -12.960 12.612 9.855 1.00 88.12 166 TYR A CA 1
ATOM 1309 C C . TYR A 1 166 ? -11.948 12.111 10.890 1.00 88.12 166 TYR A C 1
ATOM 1311 O O . TYR A 1 166 ? -12.028 12.415 12.078 1.00 88.12 166 TYR A O 1
ATOM 1319 N N . ILE A 1 167 ? -10.981 11.333 10.417 1.00 90.31 167 ILE A N 1
ATOM 1320 C CA . ILE A 1 167 ? -9.753 10.983 11.126 1.00 90.31 167 ILE A CA 1
ATOM 1321 C C . ILE A 1 167 ? -8.573 11.734 10.510 1.00 90.31 167 ILE A C 1
ATOM 1323 O O . ILE A 1 167 ? -8.601 12.099 9.331 1.00 90.31 167 ILE A O 1
ATOM 1327 N N . VAL A 1 168 ? -7.521 11.934 11.303 1.00 91.50 168 VAL A N 1
ATOM 1328 C CA . VAL A 1 168 ? -6.279 12.573 10.859 1.00 91.50 168 VAL A CA 1
ATOM 1329 C C . VAL A 1 168 ? -5.144 11.557 10.906 1.00 91.50 168 VAL A C 1
ATOM 1331 O O . VAL A 1 168 ? -4.865 10.980 11.957 1.00 91.50 168 VAL A O 1
ATOM 1334 N N . LEU A 1 169 ? -4.477 11.355 9.772 1.00 93.56 169 LEU A N 1
ATOM 1335 C CA . LEU A 1 169 ? -3.298 10.508 9.634 1.00 93.56 169 LEU A CA 1
ATOM 1336 C C . LEU A 1 169 ? -2.053 11.383 9.408 1.00 93.56 169 LEU A C 1
ATOM 1338 O O . LEU A 1 169 ? -1.851 11.890 8.303 1.00 93.56 169 LEU A O 1
ATOM 1342 N N . PRO A 1 170 ? -1.212 11.579 10.435 1.00 94.25 170 PRO A N 1
ATOM 1343 C CA . PRO A 1 170 ? 0.069 12.255 10.314 1.00 94.25 170 PRO A CA 1
ATOM 1344 C C . PRO A 1 170 ? 1.126 11.303 9.746 1.00 94.25 170 PRO A C 1
ATOM 1346 O O . PRO A 1 170 ? 1.512 10.323 10.387 1.00 94.25 170 PRO A O 1
ATOM 1349 N N . LEU A 1 171 ? 1.620 11.609 8.551 1.00 93.69 171 LEU A N 1
ATOM 1350 C CA . LEU A 1 171 ? 2.719 10.900 7.907 1.00 93.69 171 LEU A CA 1
ATOM 1351 C C . LEU A 1 171 ? 4.020 11.665 8.120 1.00 93.69 171 LEU A C 1
ATOM 1353 O O . LEU A 1 171 ? 4.097 12.851 7.799 1.00 93.69 171 LEU A O 1
ATOM 1357 N N . ILE A 1 172 ? 5.053 10.982 8.613 1.00 91.81 172 ILE A N 1
ATOM 1358 C CA . ILE A 1 172 ? 6.351 11.595 8.915 1.00 91.81 172 ILE A CA 1
ATOM 1359 C C . ILE A 1 172 ? 7.450 10.906 8.120 1.00 91.81 172 ILE A C 1
ATOM 1361 O O . ILE A 1 172 ? 7.666 9.704 8.243 1.00 91.81 172 ILE A O 1
ATOM 1365 N N . GLY A 1 173 ? 8.207 11.684 7.350 1.00 87.12 173 GLY A N 1
ATOM 1366 C CA . GLY A 1 173 ? 9.473 11.221 6.797 1.00 87.12 173 GLY A CA 1
ATOM 1367 C C . GLY A 1 173 ? 9.930 11.996 5.574 1.00 87.12 173 GLY A C 1
ATOM 1368 O O . GLY A 1 173 ? 9.580 13.160 5.382 1.00 87.12 173 GLY A O 1
ATOM 1369 N N . LYS A 1 174 ? 10.785 11.360 4.770 1.00 83.62 174 LYS A N 1
ATOM 1370 C CA . LYS A 1 174 ? 11.340 11.954 3.551 1.00 83.62 174 LYS A CA 1
ATOM 1371 C C . LYS A 1 174 ? 10.493 11.544 2.357 1.00 83.62 174 LYS A C 1
ATOM 1373 O O . LYS A 1 174 ? 10.494 10.380 1.960 1.00 83.62 174 LYS A O 1
ATOM 1378 N N . PHE A 1 175 ? 9.789 12.509 1.787 1.00 81.25 175 PHE A N 1
ATOM 1379 C CA . PHE A 1 175 ? 8.950 12.294 0.616 1.00 81.25 175 PHE A CA 1
ATOM 1380 C C . PHE A 1 175 ? 9.687 12.699 -0.653 1.00 81.25 175 PHE A C 1
ATOM 1382 O O . PHE A 1 175 ? 10.613 13.512 -0.644 1.00 81.25 175 PHE A O 1
ATOM 1389 N N . LYS A 1 176 ? 9.286 12.102 -1.777 1.00 74.50 176 LYS A N 1
ATOM 1390 C CA . LYS A 1 176 ? 9.897 12.403 -3.072 1.00 74.50 176 LYS A CA 1
ATOM 1391 C C . LYS A 1 176 ? 9.773 13.906 -3.354 1.00 74.50 176 LYS A C 1
ATOM 1393 O O . LYS A 1 176 ? 8.692 14.455 -3.199 1.00 74.50 176 LYS A O 1
ATOM 1398 N N . GLN A 1 177 ? 10.857 14.519 -3.833 1.00 70.81 177 GLN A N 1
ATOM 1399 C CA . GLN A 1 177 ? 10.945 15.956 -4.148 1.00 70.81 177 GLN A CA 1
ATOM 1400 C C . GLN A 1 177 ? 10.946 16.890 -2.928 1.00 70.81 177 GLN A C 1
ATOM 1402 O O . GLN A 1 177 ? 10.874 18.101 -3.110 1.00 70.81 177 GLN A O 1
ATOM 1407 N N . VAL A 1 178 ? 11.089 16.355 -1.711 1.00 75.56 178 VAL A N 1
ATOM 1408 C CA . VAL A 1 178 ? 11.259 17.161 -0.500 1.00 75.56 178 VAL A CA 1
ATOM 1409 C C . VAL A 1 178 ? 12.595 16.829 0.158 1.00 75.56 178 VAL A C 1
ATOM 1411 O O . VAL A 1 178 ? 12.905 15.666 0.417 1.00 75.56 178 VAL A O 1
ATOM 1414 N N . THR A 1 179 ? 13.415 17.853 0.391 1.00 73.44 179 THR A N 1
ATOM 1415 C CA . THR A 1 179 ? 14.787 17.700 0.907 1.00 73.44 179 THR A CA 1
ATOM 1416 C C . THR A 1 179 ? 14.811 17.449 2.418 1.00 73.44 179 THR A C 1
ATOM 1418 O O . THR A 1 179 ? 15.694 16.755 2.925 1.00 73.44 179 THR A O 1
ATOM 1421 N N . SER A 1 180 ? 13.830 17.986 3.145 1.00 80.81 180 SER A N 1
ATOM 1422 C CA . SER A 1 180 ? 13.693 17.865 4.597 1.00 80.81 180 SER A CA 1
ATOM 1423 C C . SER A 1 180 ? 12.719 16.756 5.002 1.00 80.81 180 SER A C 1
ATOM 1425 O O . SER A 1 180 ? 11.836 16.342 4.246 1.00 80.81 180 SER A O 1
ATOM 1427 N N . VAL A 1 181 ? 12.867 16.281 6.242 1.00 83.19 181 VAL A N 1
ATOM 1428 C CA . VAL A 1 181 ? 11.818 15.484 6.886 1.00 83.19 181 VAL A CA 1
ATOM 1429 C C . VAL A 1 181 ? 10.586 16.369 7.018 1.00 83.19 181 VAL A C 1
ATOM 1431 O O . VAL A 1 181 ? 10.663 17.458 7.581 1.00 83.19 181 VAL A O 1
ATOM 1434 N N . THR A 1 182 ? 9.472 15.905 6.466 1.00 86.44 182 THR A N 1
ATOM 1435 C CA . THR A 1 182 ? 8.216 16.653 6.408 1.00 86.44 182 THR A CA 1
ATOM 1436 C C . THR A 1 182 ? 7.120 15.862 7.097 1.00 86.44 182 THR A C 1
ATOM 1438 O O . THR A 1 182 ? 7.148 14.628 7.116 1.00 86.44 182 THR A O 1
ATOM 1441 N N . VAL A 1 183 ? 6.165 16.591 7.669 1.00 89.50 183 VAL A N 1
ATOM 1442 C CA . VAL A 1 183 ? 4.940 16.034 8.234 1.00 89.50 183 VAL A CA 1
ATOM 1443 C C . VAL A 1 183 ? 3.784 16.402 7.313 1.00 89.50 183 VAL A C 1
ATOM 1445 O O . VAL A 1 183 ? 3.529 17.583 7.089 1.00 89.50 183 VAL A O 1
ATOM 1448 N N . TYR A 1 184 ? 3.087 15.399 6.787 1.00 90.62 184 TYR A N 1
ATOM 1449 C CA . TYR A 1 184 ? 1.828 15.587 6.071 1.00 90.62 184 TYR A CA 1
ATOM 1450 C C . TYR A 1 184 ? 0.670 15.148 6.958 1.00 90.62 184 TYR A C 1
ATOM 1452 O O . TYR A 1 184 ? 0.690 14.043 7.492 1.00 90.62 184 TYR A O 1
ATOM 1460 N N . LEU A 1 185 ? -0.345 15.999 7.099 1.00 91.44 185 LEU A N 1
ATOM 1461 C CA . LEU A 1 185 ? -1.598 15.647 7.760 1.00 91.44 185 LEU A CA 1
ATOM 1462 C C . LEU A 1 185 ? -2.626 15.286 6.692 1.00 91.44 185 LEU A C 1
ATOM 1464 O O . LEU A 1 185 ? -2.976 16.123 5.861 1.00 91.44 185 LEU A O 1
ATOM 1468 N N . LEU A 1 186 ? -3.084 14.037 6.702 1.00 92.12 186 LEU A N 1
ATOM 1469 C CA . LEU A 1 186 ? -4.117 13.561 5.789 1.00 92.12 186 LEU A CA 1
ATOM 1470 C C . LEU A 1 186 ? -5.430 13.398 6.532 1.00 92.12 186 LEU A C 1
ATOM 1472 O O . LEU A 1 186 ? -5.489 12.746 7.571 1.00 92.12 186 LEU A O 1
ATOM 1476 N N . PHE A 1 187 ? -6.480 13.980 5.971 1.00 91.06 187 PHE A N 1
ATOM 1477 C CA . PHE A 1 187 ? -7.823 13.948 6.524 1.00 91.06 187 PHE A CA 1
ATOM 1478 C C . PHE A 1 187 ? -8.640 12.924 5.742 1.00 91.06 187 PHE A C 1
ATOM 1480 O O . PHE A 1 187 ? -8.768 13.035 4.523 1.00 91.06 187 PHE A O 1
ATOM 1487 N N . ILE A 1 188 ? -9.167 11.916 6.433 1.00 90.88 188 ILE A N 1
ATOM 1488 C CA . ILE A 1 188 ? -10.000 10.866 5.838 1.00 90.88 188 ILE A CA 1
ATOM 1489 C C . ILE A 1 188 ? -11.369 10.920 6.497 1.00 90.88 188 ILE A C 1
ATOM 1491 O O . ILE A 1 188 ? -11.451 10.911 7.720 1.00 90.88 188 ILE A O 1
ATOM 1495 N N . SER A 1 189 ? -12.443 10.953 5.711 1.00 89.50 189 SER A N 1
ATOM 1496 C CA . SER A 1 189 ? -13.793 10.914 6.277 1.00 89.50 189 SER A CA 1
ATOM 1497 C C . SER A 1 189 ? -14.071 9.567 6.954 1.00 89.50 189 SER A C 1
ATOM 1499 O O . SER A 1 189 ? -13.670 8.520 6.444 1.00 89.50 189 SER A O 1
ATOM 1501 N N . LYS A 1 190 ? -14.740 9.607 8.110 1.00 88.12 190 LYS A N 1
ATOM 1502 C CA . LYS A 1 190 ? -15.189 8.417 8.850 1.00 88.12 190 LYS A CA 1
ATOM 1503 C C . LYS A 1 190 ? -16.259 7.648 8.077 1.00 88.12 190 LYS A C 1
ATOM 1505 O O . LYS A 1 190 ? -16.222 6.418 8.045 1.00 88.12 190 LYS A O 1
ATOM 1510 N N . ASP A 1 191 ? -17.118 8.395 7.386 1.00 84.06 191 ASP A N 1
ATOM 1511 C CA . ASP A 1 191 ? -18.207 7.883 6.568 1.00 84.06 191 ASP A CA 1
ATOM 1512 C C . ASP A 1 191 ? -17.840 7.912 5.086 1.00 84.06 191 ASP A C 1
ATOM 1514 O O . ASP A 1 191 ? -17.279 8.877 4.561 1.00 84.06 191 ASP A O 1
ATOM 1518 N N . THR A 1 192 ? -18.198 6.849 4.374 1.00 83.62 192 THR A N 1
ATOM 1519 C CA . THR A 1 192 ? -17.966 6.749 2.933 1.00 83.62 192 THR A CA 1
ATOM 1520 C C . THR A 1 192 ? -19.257 6.344 2.239 1.00 83.62 192 THR A C 1
ATOM 1522 O O . THR A 1 192 ? -19.977 5.474 2.714 1.00 83.62 192 THR A O 1
ATOM 1525 N N . LYS A 1 193 ? -19.559 6.952 1.083 1.00 81.50 193 LYS A N 1
ATOM 1526 C CA . LYS A 1 193 ? -20.755 6.593 0.294 1.00 81.50 193 LYS A CA 1
ATOM 1527 C C . LYS A 1 193 ? -20.739 5.149 -0.200 1.00 81.50 193 LYS A C 1
ATOM 1529 O O . LYS A 1 193 ? -21.797 4.598 -0.468 1.00 81.50 193 LYS A O 1
ATOM 1534 N N . SER A 1 194 ? -19.546 4.588 -0.382 1.00 75.38 194 SER A N 1
ATOM 1535 C CA . SER A 1 194 ? -19.371 3.198 -0.795 1.00 75.38 194 SER A CA 1
ATOM 1536 C C . SER A 1 194 ? -19.714 2.205 0.314 1.00 75.38 194 SER A C 1
ATOM 1538 O O . SER A 1 194 ? -19.765 1.025 0.009 1.00 75.38 194 SER A O 1
ATOM 1540 N N . ASP A 1 195 ? -19.923 2.684 1.550 1.00 74.06 195 ASP A N 1
ATOM 1541 C CA . ASP A 1 195 ? -20.237 1.903 2.746 1.00 74.06 195 ASP A CA 1
ATOM 1542 C C . ASP A 1 195 ? -19.446 0.592 2.816 1.00 74.06 195 ASP A C 1
ATOM 1544 O O . ASP A 1 195 ? -19.949 -0.494 2.535 1.00 74.06 195 ASP A O 1
ATOM 1548 N N . PHE A 1 196 ? -18.175 0.689 3.219 1.00 80.06 196 PHE A N 1
ATOM 1549 C CA . PHE A 1 196 ? -17.305 -0.478 3.399 1.00 80.06 196 PHE A CA 1
ATOM 1550 C C . PHE A 1 196 ? -17.726 -1.388 4.576 1.00 80.06 196 PHE A C 1
ATOM 1552 O O . PHE A 1 196 ? -16.918 -2.180 5.060 1.00 80.06 196 PHE A O 1
ATOM 1559 N N . GLY A 1 197 ? -18.968 -1.277 5.064 1.00 66.06 197 GLY A N 1
ATOM 1560 C CA . GLY A 1 197 ? -19.534 -2.079 6.146 1.00 66.06 197 GLY A CA 1
ATOM 1561 C C . GLY A 1 197 ? -19.056 -1.667 7.539 1.00 66.06 197 GLY A C 1
ATOM 1562 O O . GLY A 1 197 ? -19.231 -2.424 8.500 1.00 66.06 197 GLY A O 1
ATOM 1563 N N . CYS A 1 198 ? -18.399 -0.508 7.656 1.00 68.69 198 CYS A N 1
ATOM 1564 C CA . CYS A 1 198 ? -17.815 -0.006 8.898 1.00 68.69 198 CYS A CA 1
ATOM 1565 C C . CYS A 1 198 ? -17.290 1.436 8.781 1.00 68.69 198 CYS A C 1
ATOM 1567 O O . CYS A 1 198 ? -16.656 1.801 7.789 1.00 68.69 198 CYS A O 1
ATOM 1569 N N . ASP A 1 199 ? -17.451 2.200 9.861 1.00 85.44 199 ASP A N 1
ATOM 1570 C CA . ASP A 1 199 ? -16.826 3.512 10.061 1.00 85.44 199 ASP A CA 1
ATOM 1571 C C . ASP A 1 199 ? -15.294 3.364 10.198 1.00 85.44 199 ASP A C 1
ATOM 1573 O O . ASP A 1 199 ? -14.779 2.525 10.950 1.00 85.44 199 ASP A O 1
ATOM 1577 N N . VAL A 1 200 ? -14.546 4.179 9.449 1.00 89.56 200 VAL A N 1
ATOM 1578 C CA . VAL A 1 200 ? -13.070 4.152 9.413 1.00 89.56 200 VAL A CA 1
ATOM 1579 C C . VAL A 1 200 ? -12.459 4.537 10.768 1.00 89.56 200 VAL A C 1
ATOM 1581 O O . VAL A 1 200 ? -11.428 3.997 11.175 1.00 89.56 200 VAL A O 1
ATOM 1584 N N . GLY A 1 201 ? -13.107 5.449 11.488 1.00 90.06 201 GLY A N 1
ATOM 1585 C CA . GLY A 1 201 ? -12.792 5.831 12.858 1.00 90.06 201 GLY A CA 1
ATOM 1586 C C . GLY A 1 201 ? -12.902 4.665 13.834 1.00 90.06 201 GLY A C 1
ATOM 1587 O O . GLY A 1 201 ? -11.994 4.488 14.641 1.00 90.06 201 GLY A O 1
ATOM 1588 N N . ILE A 1 202 ? -13.912 3.798 13.701 1.00 90.75 202 ILE A N 1
ATOM 1589 C CA . ILE A 1 202 ? -14.026 2.590 14.543 1.00 90.75 202 ILE A CA 1
ATOM 1590 C C . ILE A 1 202 ? -12.802 1.681 14.362 1.00 90.75 202 ILE A C 1
ATOM 1592 O O . ILE A 1 202 ? -12.284 1.130 15.336 1.00 90.75 202 ILE A O 1
ATOM 1596 N N . TRP A 1 203 ? -12.306 1.521 13.133 1.00 93.56 203 TRP A N 1
ATOM 1597 C CA . TRP A 1 203 ? -11.088 0.744 12.883 1.00 93.56 203 TRP A CA 1
ATOM 1598 C C . TRP A 1 203 ? -9.844 1.395 13.475 1.00 93.56 203 TRP A C 1
ATOM 1600 O O . TRP A 1 203 ? -9.040 0.699 14.100 1.00 93.56 203 TRP A O 1
ATOM 1610 N N . LEU A 1 204 ? -9.703 2.715 13.335 1.00 93.75 204 LEU A N 1
ATOM 1611 C CA . LEU A 1 204 ? -8.611 3.442 13.974 1.00 93.75 204 LEU A CA 1
ATOM 1612 C C . LEU A 1 204 ? -8.654 3.268 15.499 1.00 93.75 204 LEU A C 1
ATOM 1614 O O . LEU A 1 204 ? -7.632 2.933 16.091 1.00 93.75 204 LEU A O 1
ATOM 1618 N N . ASP A 1 205 ? -9.821 3.406 16.126 1.00 92.50 205 ASP A N 1
ATOM 1619 C CA . ASP A 1 205 ? -9.992 3.235 17.571 1.00 92.50 205 ASP A CA 1
ATOM 1620 C C . ASP A 1 205 ? -9.641 1.813 18.031 1.00 92.50 205 ASP A C 1
ATOM 1622 O O . ASP A 1 205 ? -8.946 1.637 19.037 1.00 92.50 205 ASP A O 1
ATOM 1626 N N . ARG A 1 206 ? -10.053 0.785 17.272 1.00 94.38 206 ARG A N 1
ATOM 1627 C CA . ARG A 1 206 ? -9.654 -0.613 17.514 1.00 94.38 206 ARG A CA 1
ATOM 1628 C C . ARG A 1 206 ? -8.136 -0.766 17.471 1.00 94.38 206 ARG A C 1
ATOM 1630 O O . ARG A 1 206 ? -7.561 -1.360 18.382 1.00 94.38 206 ARG A O 1
ATOM 1637 N N . LEU A 1 207 ? -7.477 -0.207 16.455 1.00 95.38 207 LEU A N 1
ATOM 1638 C CA . LEU A 1 207 ? -6.024 -0.288 16.323 1.00 95.38 207 LEU A CA 1
ATOM 1639 C C . LEU A 1 207 ? -5.304 0.479 17.438 1.00 95.38 207 LEU A C 1
ATOM 1641 O O . LEU A 1 207 ? -4.342 -0.031 18.006 1.00 95.38 207 LEU A O 1
ATOM 1645 N N . LEU A 1 208 ? -5.773 1.671 17.806 1.00 94.75 208 LEU A N 1
ATOM 1646 C CA . LEU A 1 208 ? -5.208 2.437 18.918 1.00 94.75 208 LEU A CA 1
ATOM 1647 C C . LEU A 1 208 ? -5.363 1.701 20.250 1.00 94.75 208 LEU A C 1
ATOM 1649 O O . LEU A 1 208 ? -4.434 1.709 21.056 1.00 94.75 208 LEU A O 1
ATOM 1653 N N . LYS A 1 209 ? -6.490 1.012 20.467 1.00 94.31 209 LYS A N 1
ATOM 1654 C CA . LYS A 1 209 ? -6.675 0.142 21.632 1.00 94.31 209 LYS A CA 1
ATOM 1655 C C . LYS A 1 209 ? -5.666 -1.006 21.639 1.00 94.31 209 LYS A C 1
ATOM 1657 O O . LYS A 1 209 ? -5.015 -1.204 22.656 1.00 94.31 209 LYS A O 1
ATOM 1662 N N . VAL A 1 210 ? -5.462 -1.681 20.504 1.00 94.62 210 VAL A N 1
ATOM 1663 C CA . VAL A 1 210 ? -4.411 -2.707 20.363 1.00 94.62 210 VAL A CA 1
ATOM 1664 C C . VAL A 1 210 ? -3.038 -2.130 20.718 1.00 94.62 210 VAL A C 1
ATOM 1666 O O . VAL A 1 210 ? -2.304 -2.734 21.493 1.00 94.62 210 VAL A O 1
ATOM 1669 N N . ARG A 1 211 ? -2.689 -0.934 20.220 1.00 94.81 211 ARG A N 1
ATOM 1670 C CA . ARG A 1 211 ? -1.404 -0.289 20.551 1.00 94.81 211 ARG A CA 1
ATOM 1671 C C . ARG A 1 211 ? -1.282 0.057 22.030 1.00 94.81 211 ARG A C 1
ATOM 1673 O O . ARG A 1 211 ? -0.214 -0.130 22.607 1.00 94.81 211 ARG A O 1
ATOM 1680 N N . LYS A 1 212 ? -2.367 0.507 22.653 1.00 93.69 212 LYS A N 1
ATOM 1681 C CA . LYS A 1 212 ? -2.406 0.775 24.089 1.00 93.69 212 LYS A CA 1
ATOM 1682 C C . LYS A 1 212 ? -2.211 -0.502 24.910 1.00 93.69 212 LYS A C 1
ATOM 1684 O O . LYS A 1 212 ? -1.423 -0.485 25.850 1.00 93.69 212 LYS A O 1
ATOM 1689 N N . ASP A 1 213 ? -2.869 -1.595 24.531 1.00 92.75 213 ASP A N 1
ATOM 1690 C CA . ASP A 1 213 ? -2.741 -2.899 25.195 1.00 92.75 213 ASP A CA 1
ATOM 1691 C C . ASP A 1 213 ? -1.322 -3.487 25.018 1.00 92.75 213 ASP A C 1
ATOM 1693 O O . ASP A 1 213 ? -0.815 -4.168 25.905 1.00 92.75 213 ASP A O 1
ATOM 1697 N N . GLU A 1 214 ? -0.631 -3.148 23.922 1.00 91.31 214 GLU A N 1
ATOM 1698 C CA . GLU A 1 214 ? 0.801 -3.423 23.700 1.00 91.31 214 GLU A CA 1
ATOM 1699 C C . GLU A 1 214 ? 1.744 -2.493 24.505 1.00 91.31 214 GLU A C 1
ATOM 1701 O O . GLU A 1 214 ? 2.968 -2.617 24.402 1.00 91.31 214 GLU A O 1
ATOM 1706 N N . GLY A 1 215 ? 1.213 -1.535 25.277 1.00 91.62 215 GLY A N 1
ATOM 1707 C CA . GLY A 1 215 ? 1.993 -0.546 26.034 1.00 91.62 215 GLY A CA 1
ATOM 1708 C C . GLY A 1 215 ? 2.677 0.508 25.156 1.00 91.62 215 GLY A C 1
ATOM 1709 O O . GLY A 1 215 ? 3.728 1.042 25.518 1.00 91.62 215 GLY A O 1
ATOM 1710 N N . ARG A 1 216 ? 2.133 0.781 23.964 1.00 91.69 216 ARG A N 1
ATOM 1711 C CA . ARG A 1 216 ? 2.746 1.659 22.962 1.00 91.69 216 ARG A CA 1
ATOM 1712 C C . ARG A 1 216 ? 2.015 2.987 22.844 1.00 91.69 216 ARG A C 1
ATOM 1714 O O . ARG A 1 216 ? 0.870 3.049 22.410 1.00 91.69 216 ARG A O 1
ATOM 1721 N N . GLU A 1 217 ? 2.749 4.061 23.116 1.00 89.81 217 GLU A N 1
ATOM 1722 C CA . GLU A 1 217 ? 2.239 5.441 23.051 1.00 89.81 217 GLU A CA 1
ATOM 1723 C C . GLU A 1 217 ? 3.032 6.332 22.074 1.00 89.81 217 GLU A C 1
ATOM 1725 O O . GLU A 1 217 ? 2.724 7.506 21.889 1.00 89.81 217 GLU A O 1
ATOM 1730 N N . LYS A 1 218 ? 4.072 5.791 21.424 1.00 92.38 218 LYS A N 1
ATOM 1731 C CA . LYS A 1 218 ? 4.938 6.518 20.481 1.00 92.38 218 LYS A CA 1
ATOM 1732 C C . LYS A 1 218 ? 5.454 5.625 19.350 1.00 92.38 218 LYS A C 1
ATOM 1734 O O . LYS A 1 218 ? 5.330 4.400 19.400 1.00 92.38 218 LYS A O 1
ATOM 1739 N N . GLY A 1 219 ? 6.072 6.248 18.345 1.00 93.44 219 GLY A N 1
ATOM 1740 C CA . GLY A 1 219 ? 6.650 5.572 17.178 1.00 93.44 219 GLY A CA 1
ATOM 1741 C C . GLY A 1 219 ? 5.657 5.409 16.026 1.00 93.44 219 GLY A C 1
ATOM 1742 O O . GLY A 1 219 ? 4.721 6.195 15.8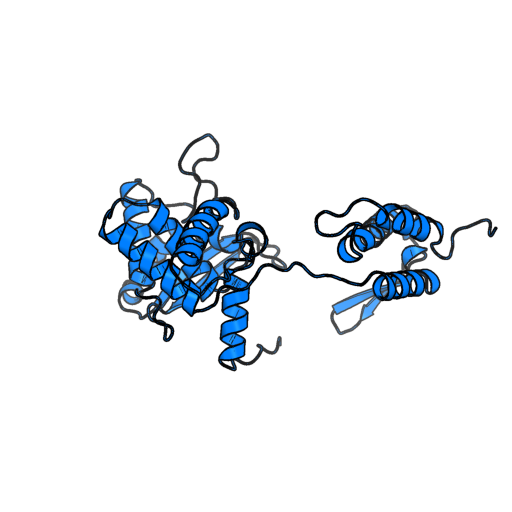93 1.00 93.44 219 GLY A O 1
ATOM 1743 N N . TRP A 1 220 ? 5.871 4.399 15.184 1.00 95.94 220 TRP A N 1
ATOM 1744 C CA . TRP A 1 220 ? 5.060 4.150 13.985 1.00 95.94 220 TRP A CA 1
ATOM 1745 C C . TRP A 1 220 ? 3.780 3.384 14.302 1.00 95.94 220 TRP A C 1
ATOM 1747 O O . TRP A 1 220 ? 3.798 2.446 15.096 1.00 95.94 220 TRP A O 1
ATOM 1757 N N . LEU A 1 221 ? 2.673 3.731 13.649 1.00 95.69 221 LEU A N 1
ATOM 1758 C CA . LEU A 1 221 ? 1.399 3.025 13.810 1.00 95.69 221 LEU A CA 1
ATOM 1759 C C . LEU A 1 221 ? 1.505 1.549 13.394 1.00 95.69 221 LEU A C 1
ATOM 1761 O O . LEU A 1 221 ? 0.944 0.677 14.058 1.00 95.69 221 LEU A O 1
ATOM 1765 N N . PHE A 1 222 ? 2.282 1.279 12.346 1.00 95.06 222 PHE A N 1
ATOM 1766 C CA . PHE A 1 222 ? 2.612 -0.050 11.839 1.00 95.06 222 PHE A CA 1
ATOM 1767 C C . PHE A 1 222 ? 4.106 -0.296 12.051 1.00 95.06 222 PHE A C 1
ATOM 1769 O O . PHE A 1 222 ? 4.933 0.291 11.356 1.00 95.06 222 PHE A O 1
ATOM 1776 N N . CYS A 1 223 ? 4.472 -1.130 13.026 1.00 94.12 223 CYS A N 1
ATOM 1777 C CA . CYS A 1 223 ? 5.877 -1.410 13.324 1.00 94.12 223 CYS A CA 1
ATOM 1778 C C . CYS A 1 223 ? 6.126 -2.890 13.620 1.00 94.12 223 CYS A C 1
ATOM 1780 O O . CYS A 1 223 ? 5.211 -3.628 13.990 1.00 94.12 223 CYS A O 1
ATOM 1782 N N . LYS A 1 224 ? 7.389 -3.304 13.503 1.00 92.50 224 LYS A N 1
ATOM 1783 C CA . LYS A 1 224 ? 7.846 -4.633 13.921 1.00 92.50 224 LYS A CA 1
ATOM 1784 C C . LYS A 1 224 ? 7.682 -4.773 15.438 1.00 92.50 224 LYS A C 1
ATOM 1786 O O . LYS A 1 224 ? 8.106 -3.887 16.187 1.00 92.50 224 LYS A O 1
ATOM 1791 N N . LYS A 1 225 ? 7.031 -5.857 15.873 1.00 87.88 225 LYS A N 1
ATOM 1792 C CA . LYS A 1 225 ? 6.687 -6.102 17.285 1.00 87.88 225 LYS A CA 1
ATOM 1793 C C . LYS A 1 225 ? 7.857 -6.683 18.080 1.00 87.88 225 LYS A C 1
ATOM 1795 O O . LYS A 1 225 ? 8.072 -6.262 19.214 1.00 87.88 225 LYS A O 1
ATOM 1800 N N . ASP A 1 226 ? 8.652 -7.537 17.438 1.00 86.56 226 ASP A N 1
ATOM 1801 C CA . ASP A 1 226 ? 9.712 -8.330 18.065 1.00 86.56 226 ASP A CA 1
ATOM 1802 C C . ASP A 1 226 ? 11.042 -8.247 17.296 1.00 86.56 226 ASP A C 1
ATOM 1804 O O . ASP A 1 226 ? 11.101 -7.758 16.162 1.00 86.56 226 ASP A O 1
ATOM 1808 N N . GLY A 1 227 ? 12.107 -8.750 17.928 1.00 87.69 227 GLY A N 1
ATOM 1809 C CA . GLY A 1 227 ? 13.463 -8.822 17.376 1.00 87.69 227 GLY A CA 1
ATOM 1810 C C . GLY A 1 227 ? 14.248 -7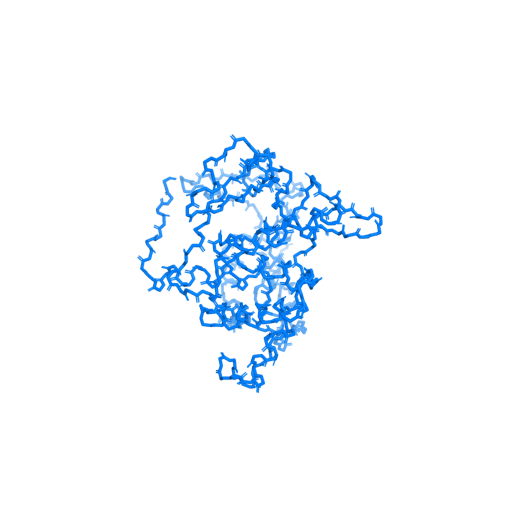.508 17.430 1.00 87.69 227 GLY A C 1
ATOM 1811 O O . GLY A 1 227 ? 13.771 -6.490 17.932 1.00 87.69 227 GLY A O 1
ATOM 1812 N N . ASP A 1 228 ? 15.460 -7.523 16.870 1.00 86.25 228 ASP A N 1
ATOM 1813 C CA . ASP A 1 228 ? 16.413 -6.397 16.924 1.00 86.25 228 ASP A CA 1
ATOM 1814 C C . ASP A 1 228 ? 15.892 -5.119 16.254 1.00 86.25 228 ASP A C 1
ATOM 1816 O O . ASP A 1 228 ? 16.292 -4.010 16.594 1.00 86.25 228 ASP A O 1
ATOM 1820 N N . ARG A 1 229 ? 14.959 -5.274 15.309 1.00 87.81 229 ARG A N 1
ATOM 1821 C CA . ARG A 1 229 ? 14.330 -4.179 14.557 1.00 87.81 229 ARG A CA 1
ATOM 1822 C C . ARG A 1 229 ? 12.989 -3.749 15.160 1.00 87.81 229 ARG A C 1
ATOM 1824 O O . ARG A 1 229 ? 12.173 -3.129 14.474 1.00 87.81 229 ARG A O 1
ATOM 1831 N N . ARG A 1 230 ? 12.714 -4.111 16.418 1.00 88.88 230 ARG A N 1
ATOM 1832 C CA . ARG A 1 230 ? 11.485 -3.734 17.126 1.00 88.88 230 ARG A CA 1
ATOM 1833 C C . ARG A 1 230 ? 11.294 -2.221 17.100 1.00 88.88 230 ARG A C 1
ATOM 1835 O O . ARG A 1 230 ? 12.199 -1.449 17.397 1.00 88.88 230 ARG A O 1
ATOM 1842 N N . GLY A 1 231 ? 10.077 -1.798 16.777 1.00 89.62 231 GLY A N 1
ATOM 1843 C CA . GLY A 1 231 ? 9.727 -0.383 16.695 1.00 89.62 231 GLY A CA 1
ATOM 1844 C C . GLY A 1 231 ? 10.067 0.280 15.361 1.00 89.62 231 GLY A C 1
ATOM 1845 O O . GLY A 1 231 ? 9.602 1.395 15.140 1.00 89.62 231 GLY A O 1
ATOM 1846 N N . GLU A 1 232 ? 10.788 -0.377 14.447 1.00 92.62 232 GLU A N 1
ATOM 1847 C CA . GLU A 1 232 ? 10.931 0.100 13.066 1.00 92.62 232 GLU A CA 1
ATOM 1848 C C . GLU A 1 232 ? 9.629 -0.079 12.268 1.00 92.62 232 GLU A C 1
ATOM 1850 O O . GLU A 1 232 ? 8.870 -1.012 12.560 1.00 92.62 232 GLU A O 1
ATOM 1855 N N . PRO A 1 233 ? 9.365 0.760 11.243 1.00 92.62 233 PRO A N 1
ATOM 1856 C CA . PRO A 1 233 ? 8.208 0.592 10.372 1.00 92.62 233 PRO A CA 1
ATOM 1857 C C . PRO A 1 233 ? 8.142 -0.814 9.775 1.00 92.62 233 PRO A C 1
ATOM 1859 O O . PRO A 1 233 ? 9.169 -1.423 9.454 1.00 92.62 233 PRO A O 1
ATOM 1862 N N . LEU A 1 234 ? 6.923 -1.317 9.592 1.00 92.94 234 LEU A N 1
ATOM 1863 C CA . LEU A 1 234 ? 6.719 -2.537 8.818 1.00 92.94 234 LEU A CA 1
ATOM 1864 C C . LEU A 1 234 ? 7.133 -2.325 7.357 1.00 92.94 234 LEU A C 1
ATOM 1866 O O . LEU A 1 234 ? 7.100 -1.218 6.821 1.00 92.94 234 LEU A O 1
ATOM 1870 N N . GLU A 1 235 ? 7.543 -3.411 6.712 1.00 90.56 235 GLU A N 1
ATOM 1871 C CA . GLU A 1 235 ? 7.831 -3.409 5.280 1.00 90.56 235 GLU A CA 1
ATOM 1872 C C . GLU A 1 235 ? 6.524 -3.438 4.487 1.00 90.56 235 GLU A C 1
ATOM 1874 O O . GLU A 1 235 ? 5.525 -3.989 4.944 1.00 90.56 235 GLU A O 1
ATOM 1879 N N . MET A 1 236 ? 6.519 -2.869 3.279 1.00 81.81 236 MET A N 1
ATOM 1880 C CA . MET A 1 236 ? 5.308 -2.797 2.452 1.00 81.81 236 MET A CA 1
ATOM 1881 C C . MET A 1 236 ? 4.652 -4.161 2.223 1.00 81.81 236 MET A C 1
ATOM 1883 O O . MET A 1 236 ? 3.436 -4.273 2.298 1.00 81.81 236 MET A O 1
ATOM 1887 N N . SER A 1 237 ? 5.463 -5.187 1.966 1.00 90.50 237 SER A N 1
ATOM 1888 C CA . SER A 1 237 ? 5.030 -6.559 1.689 1.00 90.50 237 SER A CA 1
ATOM 1889 C C . SER A 1 237 ? 4.507 -7.298 2.920 1.00 90.50 237 SER A C 1
ATOM 1891 O O . SER A 1 237 ? 4.072 -8.438 2.800 1.00 90.50 237 SER A O 1
ATOM 1893 N N . HIS A 1 238 ? 4.539 -6.681 4.105 1.00 92.69 238 HIS A N 1
ATOM 1894 C CA . HIS A 1 238 ? 4.168 -7.341 5.353 1.00 92.69 238 HIS A CA 1
ATOM 1895 C C . HIS A 1 238 ? 2.744 -7.905 5.347 1.00 92.69 238 HIS A C 1
ATOM 1897 O O . HIS A 1 238 ? 2.502 -8.904 6.017 1.00 92.69 238 HIS A O 1
ATOM 1903 N N . PHE A 1 239 ? 1.837 -7.277 4.596 1.00 93.62 239 PHE A N 1
ATOM 1904 C CA . PHE A 1 239 ? 0.433 -7.672 4.477 1.00 93.62 239 PHE A CA 1
ATOM 1905 C C . PHE A 1 239 ? 0.098 -8.403 3.167 1.00 93.62 239 PHE A C 1
ATOM 1907 O O . PHE A 1 239 ? -1.073 -8.606 2.860 1.00 93.62 239 PHE A O 1
ATOM 1914 N N . GLU A 1 240 ? 1.102 -8.777 2.366 1.00 93.38 240 GLU A N 1
ATOM 1915 C CA . GLU A 1 240 ? 0.869 -9.452 1.080 1.00 93.38 240 GLU A CA 1
ATOM 1916 C C . GLU A 1 240 ? 0.176 -10.808 1.291 1.00 93.38 240 GLU A C 1
ATOM 1918 O O . GLU A 1 240 ? -0.806 -11.114 0.620 1.00 93.38 240 GLU A O 1
ATOM 1923 N N . GLY A 1 241 ? 0.625 -11.571 2.294 1.00 94.62 241 GLY A N 1
ATOM 1924 C CA . GLY A 1 241 ? 0.019 -12.855 2.650 1.00 94.62 241 GLY A CA 1
ATOM 1925 C C . GLY A 1 241 ? -1.432 -12.724 3.116 1.00 94.62 241 GLY A C 1
ATOM 1926 O O . GLY A 1 241 ? -2.282 -13.468 2.639 1.00 94.62 241 GLY A O 1
ATOM 1927 N N . ASP A 1 242 ? -1.739 -11.748 3.982 1.00 95.06 242 ASP A N 1
ATOM 1928 C CA . ASP A 1 242 ? -3.112 -11.522 4.467 1.00 95.06 242 ASP A CA 1
ATOM 1929 C C . ASP A 1 242 ? -4.051 -11.117 3.322 1.00 95.06 242 ASP A C 1
ATOM 1931 O O . ASP A 1 242 ? -5.214 -11.526 3.281 1.00 95.06 242 ASP A O 1
ATOM 1935 N N . LEU A 1 243 ? -3.537 -10.335 2.365 1.00 94.88 243 LEU A N 1
ATOM 1936 C CA . LEU A 1 243 ? -4.264 -9.969 1.156 1.00 94.88 243 LEU A CA 1
ATOM 1937 C C . LEU A 1 243 ? -4.566 -11.197 0.297 1.00 94.88 243 LEU A C 1
ATOM 1939 O O . LEU A 1 243 ? -5.708 -11.380 -0.116 1.00 94.88 243 LEU A O 1
ATOM 1943 N N . HIS A 1 244 ? -3.570 -12.029 0.005 1.00 95.62 244 HIS A N 1
ATOM 1944 C CA . HIS A 1 244 ? -3.780 -13.212 -0.829 1.00 95.62 244 HIS A CA 1
ATOM 1945 C C . HIS A 1 244 ? -4.713 -14.216 -0.156 1.00 95.62 244 HIS A C 1
ATOM 1947 O O . HIS A 1 244 ? -5.628 -14.710 -0.809 1.00 95.62 244 HIS A O 1
ATOM 1953 N N . GLU A 1 245 ? -4.567 -14.439 1.152 1.00 96.38 245 GLU A N 1
ATOM 1954 C CA . GLU A 1 245 ? -5.456 -15.304 1.931 1.00 96.38 245 GLU A CA 1
ATOM 1955 C C . GLU A 1 245 ? -6.924 -14.878 1.780 1.00 96.38 245 GLU A C 1
ATOM 1957 O O . GLU A 1 245 ? -7.762 -15.678 1.355 1.00 96.38 245 GLU A O 1
ATOM 1962 N N . ILE A 1 246 ? -7.242 -13.608 2.059 1.00 95.88 246 ILE A N 1
ATOM 1963 C CA . ILE A 1 246 ? -8.633 -13.144 2.012 1.00 95.88 246 ILE A CA 1
ATOM 1964 C C . ILE A 1 246 ? -9.190 -13.117 0.584 1.00 95.88 246 ILE A C 1
ATOM 1966 O O . ILE A 1 246 ? -10.363 -13.426 0.371 1.00 95.88 246 ILE A O 1
ATOM 1970 N N . LEU A 1 247 ? -8.365 -12.787 -0.414 1.00 96.00 247 LEU A N 1
ATOM 1971 C CA . LEU A 1 247 ? -8.782 -12.786 -1.815 1.00 96.00 247 LEU A CA 1
ATOM 1972 C C . LEU A 1 247 ? -9.067 -14.206 -2.317 1.00 96.00 247 LEU A C 1
ATOM 1974 O O . LEU A 1 247 ? -10.072 -14.412 -2.994 1.00 96.00 247 LEU A O 1
ATOM 1978 N N . LEU A 1 248 ? -8.255 -15.196 -1.940 1.00 96.25 248 LEU A N 1
ATOM 1979 C CA . LEU A 1 248 ? -8.509 -16.604 -2.257 1.00 96.25 248 LEU A CA 1
ATOM 1980 C C . LEU A 1 248 ? -9.798 -17.106 -1.594 1.00 96.25 248 LEU A C 1
ATOM 1982 O O . LEU A 1 248 ? -10.570 -17.848 -2.206 1.00 96.25 248 LEU A O 1
ATOM 1986 N N . GLU A 1 249 ? -10.082 -16.691 -0.358 1.00 95.38 249 GLU A N 1
ATOM 1987 C CA . GLU A 1 249 ? -11.367 -16.987 0.283 1.00 95.38 249 GLU A CA 1
ATOM 1988 C C . GLU A 1 249 ? -12.546 -16.376 -0.482 1.00 95.38 249 GLU A C 1
ATOM 1990 O O . GLU A 1 249 ? -13.589 -17.022 -0.632 1.00 95.38 249 GLU A O 1
ATOM 1995 N N . ILE A 1 250 ? -12.406 -15.138 -0.962 1.00 95.44 250 ILE A N 1
ATOM 1996 C CA . ILE A 1 250 ? -13.434 -14.439 -1.744 1.00 95.44 250 ILE A CA 1
ATOM 1997 C C . ILE A 1 250 ? -13.630 -15.118 -3.101 1.00 95.44 250 ILE A C 1
ATOM 1999 O O . ILE A 1 250 ? -14.770 -15.363 -3.487 1.00 95.44 250 ILE A O 1
ATOM 2003 N N . GLN A 1 251 ? -12.556 -15.500 -3.790 1.00 95.75 251 GLN A N 1
ATOM 2004 C CA . GLN A 1 251 ? -12.607 -16.206 -5.074 1.00 95.75 251 GLN A CA 1
ATOM 2005 C C . GLN A 1 251 ? -13.317 -17.567 -4.968 1.00 95.75 251 GLN A C 1
ATOM 2007 O O . GLN A 1 251 ? -14.032 -17.980 -5.880 1.00 95.75 251 GLN A O 1
ATOM 2012 N N . LYS A 1 252 ? -13.166 -18.266 -3.835 1.00 94.19 252 LYS A N 1
ATOM 2013 C CA . LYS A 1 252 ? -13.855 -19.545 -3.582 1.00 94.19 252 LYS A CA 1
ATOM 2014 C C . LYS A 1 252 ? -15.362 -19.395 -3.373 1.00 94.19 252 LYS A C 1
ATOM 2016 O O . LYS A 1 252 ? -16.108 -20.331 -3.649 1.00 94.19 252 LYS A O 1
ATOM 2021 N N . THR A 1 253 ? -15.806 -18.259 -2.843 1.00 93.25 253 THR A N 1
ATOM 2022 C CA . THR A 1 253 ? -17.166 -18.084 -2.297 1.00 93.25 253 THR A CA 1
ATOM 2023 C C . THR A 1 253 ? -18.006 -17.050 -3.043 1.00 93.25 253 THR A C 1
ATOM 2025 O O . THR A 1 253 ? -19.215 -16.996 -2.841 1.00 93.25 253 THR A O 1
ATOM 2028 N N . SER A 1 254 ? -17.397 -16.250 -3.917 1.00 93.00 254 SER A N 1
ATOM 2029 C CA . SER A 1 254 ? -18.049 -15.195 -4.694 1.00 93.00 254 SER A CA 1
ATOM 2030 C C . SER A 1 254 ? -17.608 -15.237 -6.158 1.00 93.00 254 SER A C 1
ATOM 2032 O O . SER A 1 254 ? -16.634 -15.899 -6.511 1.00 93.00 254 SER A O 1
ATOM 2034 N N . SER A 1 255 ? -18.310 -14.493 -7.012 1.00 92.50 255 SER A N 1
ATOM 2035 C CA . SER A 1 255 ? -17.938 -14.268 -8.413 1.00 92.50 255 SER A CA 1
ATOM 2036 C C . SER A 1 255 ? -17.154 -12.969 -8.639 1.00 92.50 255 SER A C 1
ATOM 2038 O O . SER A 1 255 ? -16.944 -12.594 -9.789 1.00 92.50 255 SER A O 1
ATOM 2040 N N . LEU A 1 256 ? -16.743 -12.262 -7.575 1.00 91.19 256 LEU A N 1
ATOM 2041 C CA . LEU A 1 256 ? -16.022 -10.982 -7.686 1.00 91.19 256 LEU A CA 1
ATOM 2042 C C . LEU A 1 256 ? -14.618 -11.144 -8.280 1.00 91.19 256 LEU A C 1
ATOM 2044 O O . LEU A 1 256 ? -14.070 -10.202 -8.846 1.00 91.19 256 LEU A O 1
ATOM 2048 N N . ILE A 1 257 ? -14.038 -12.337 -8.139 1.00 92.50 257 ILE A N 1
ATOM 2049 C CA . ILE A 1 257 ? -12.737 -12.698 -8.691 1.00 92.50 257 ILE A CA 1
ATOM 2050 C C . ILE A 1 257 ? -12.951 -13.919 -9.597 1.00 92.50 257 ILE A C 1
ATOM 2052 O O . ILE A 1 257 ? -13.467 -14.932 -9.116 1.00 92.50 257 ILE A O 1
ATOM 2056 N N . PRO A 1 258 ? -12.580 -13.855 -10.889 1.00 92.06 258 PRO A N 1
ATOM 2057 C CA . PRO A 1 258 ? -12.675 -14.998 -11.796 1.00 92.06 258 PRO A CA 1
ATOM 2058 C C . PRO A 1 258 ? -11.896 -16.205 -11.263 1.00 92.06 258 PRO A C 1
ATOM 2060 O O . PRO A 1 258 ? -10.809 -16.041 -10.717 1.00 92.06 258 PRO A O 1
ATOM 2063 N N . LYS A 1 259 ? -12.431 -17.422 -11.404 1.00 90.38 259 LYS A N 1
ATOM 2064 C CA . LYS A 1 259 ? -11.826 -18.645 -10.830 1.00 90.38 259 LYS A CA 1
ATOM 2065 C C . LYS A 1 259 ? -10.528 -19.080 -11.516 1.00 90.38 259 LYS A C 1
ATOM 2067 O O . LYS A 1 259 ? -9.740 -19.803 -10.924 1.00 90.38 259 LYS A O 1
ATOM 2072 N N . ASP A 1 260 ? -10.345 -18.675 -12.763 1.00 91.12 260 ASP A N 1
ATOM 2073 C CA . ASP A 1 260 ? -9.168 -18.913 -13.597 1.00 91.12 260 ASP A CA 1
ATOM 2074 C C . ASP A 1 260 ? -8.038 -17.903 -13.338 1.00 91.12 260 ASP A C 1
ATOM 2076 O O . ASP A 1 260 ? -6.911 -18.100 -13.790 1.00 91.12 260 ASP A O 1
ATOM 2080 N N . LEU A 1 261 ? -8.319 -16.829 -12.594 1.00 89.38 261 LEU A N 1
ATOM 2081 C CA . LEU A 1 261 ? -7.347 -15.795 -12.272 1.00 89.38 261 LEU A CA 1
ATOM 2082 C C . LEU A 1 261 ? -6.441 -16.229 -11.111 1.00 89.38 261 LEU A C 1
ATOM 2084 O O . LEU A 1 261 ? -6.915 -16.545 -10.022 1.00 89.38 261 LEU A O 1
ATOM 2088 N N . VAL A 1 262 ? -5.124 -16.179 -11.315 1.00 90.19 262 VAL A N 1
ATOM 2089 C CA . VAL A 1 262 ? -4.138 -16.416 -10.248 1.00 90.19 262 VAL A CA 1
ATOM 2090 C C . VAL A 1 262 ? -4.016 -15.150 -9.398 1.00 90.19 262 VAL A C 1
ATOM 2092 O O . VAL A 1 262 ? -3.516 -14.119 -9.858 1.00 90.19 262 VAL A O 1
ATOM 2095 N N . VAL A 1 263 ? -4.525 -15.202 -8.165 1.00 90.88 263 VAL A N 1
ATOM 2096 C CA . VAL A 1 263 ? -4.645 -14.037 -7.271 1.00 90.88 263 VAL A CA 1
ATOM 2097 C C . VAL A 1 263 ? -3.279 -13.432 -6.965 1.00 90.88 263 VAL A C 1
ATOM 2099 O O . VAL A 1 263 ? -3.120 -12.214 -7.032 1.00 90.88 263 VAL A O 1
ATOM 2102 N N . GLU A 1 264 ? -2.293 -14.275 -6.689 1.00 89.81 264 GLU A N 1
ATOM 2103 C CA . GLU A 1 264 ? -0.945 -13.899 -6.268 1.00 89.81 264 GLU A CA 1
ATOM 2104 C C . GLU A 1 264 ? -0.166 -13.170 -7.370 1.00 89.81 264 GLU A C 1
ATOM 2106 O O . GLU A 1 264 ? 0.700 -12.343 -7.088 1.00 89.81 264 GLU A O 1
ATOM 2111 N N . GLU A 1 265 ? -0.498 -13.435 -8.635 1.00 86.81 265 GLU A N 1
ATOM 2112 C CA . GLU A 1 265 ? 0.122 -12.772 -9.785 1.00 86.81 265 GLU A CA 1
ATOM 2113 C C . GLU A 1 265 ? -0.532 -11.428 -10.119 1.00 86.81 265 GLU A C 1
ATOM 2115 O O . GLU A 1 265 ? 0.091 -10.565 -10.743 1.00 86.81 265 GLU A O 1
ATOM 2120 N N . ARG A 1 266 ? -1.803 -11.245 -9.740 1.00 88.25 266 ARG A N 1
ATOM 2121 C CA . ARG A 1 266 ? -2.623 -10.108 -10.183 1.00 88.25 266 ARG A CA 1
ATOM 2122 C C . ARG A 1 266 ? -2.876 -9.090 -9.088 1.00 88.25 266 ARG A C 1
ATOM 2124 O O . ARG A 1 266 ? -2.972 -7.903 -9.390 1.00 88.25 266 ARG A O 1
ATOM 2131 N N . TYR A 1 267 ? -2.952 -9.498 -7.829 1.00 90.19 267 TYR A N 1
ATOM 2132 C CA . TYR A 1 267 ? -3.219 -8.600 -6.713 1.00 90.19 267 TYR A CA 1
ATOM 2133 C C . TYR A 1 267 ? -2.005 -8.483 -5.808 1.00 90.19 267 TYR A C 1
ATOM 2135 O O . TYR A 1 267 ? -1.384 -9.468 -5.432 1.00 90.19 267 TYR A O 1
ATOM 2143 N N . SER A 1 268 ? -1.666 -7.246 -5.450 1.00 90.81 268 SER A N 1
ATOM 2144 C CA . SER A 1 268 ? -0.490 -6.976 -4.632 1.00 90.81 268 SER A CA 1
ATOM 2145 C C . SER A 1 268 ? -0.605 -5.636 -3.914 1.00 90.81 268 SER A C 1
ATOM 2147 O O . SER A 1 268 ? -0.991 -4.621 -4.522 1.00 90.81 268 SER A O 1
ATOM 2149 N N . VAL A 1 269 ? -0.233 -5.602 -2.631 1.00 89.50 269 VAL A N 1
ATOM 2150 C CA . VAL A 1 269 ? -0.427 -4.446 -1.737 1.00 89.50 269 VAL A CA 1
ATOM 2151 C C . VAL A 1 269 ? 0.289 -3.188 -2.232 1.00 89.50 269 VAL A C 1
ATOM 2153 O O . VAL A 1 269 ? -0.148 -2.068 -1.974 1.00 89.50 269 VAL A O 1
ATOM 2156 N N . PHE A 1 270 ? 1.339 -3.349 -3.045 1.00 81.81 270 PHE A N 1
ATOM 2157 C CA . PHE A 1 270 ? 2.179 -2.255 -3.536 1.00 81.81 270 PHE A CA 1
ATOM 2158 C C . PHE A 1 270 ? 1.422 -1.170 -4.310 1.00 81.81 270 PHE A C 1
ATOM 2160 O O . PHE A 1 270 ? 1.844 -0.006 -4.332 1.00 81.81 270 PHE A O 1
ATOM 2167 N N . ARG A 1 271 ? 0.354 -1.541 -5.027 1.00 80.19 271 ARG A N 1
ATOM 2168 C CA . ARG A 1 271 ? -0.370 -0.617 -5.923 1.00 80.19 271 ARG A CA 1
ATOM 2169 C C . ARG A 1 271 ? -1.878 -0.790 -5.925 1.00 80.19 271 ARG A C 1
ATOM 2171 O O . ARG A 1 271 ? -2.553 0.123 -6.399 1.00 80.19 271 ARG A O 1
ATOM 2178 N N . LEU A 1 272 ? -2.380 -1.909 -5.413 1.00 89.88 272 LEU A N 1
ATOM 2179 C CA . LEU A 1 272 ? -3.790 -2.275 -5.441 1.00 89.88 272 LEU A CA 1
ATOM 2180 C C . LEU A 1 272 ? -4.690 -1.161 -4.893 1.00 89.88 272 LEU A C 1
ATOM 2182 O O . LEU A 1 272 ? -5.571 -0.685 -5.609 1.00 89.88 272 LEU A O 1
ATOM 2186 N N . ALA A 1 273 ? -4.402 -0.672 -3.683 1.00 89.94 273 ALA A N 1
ATOM 2187 C CA . ALA A 1 273 ? -5.247 0.304 -2.997 1.00 89.94 273 ALA A CA 1
ATOM 2188 C C . ALA A 1 273 ? -5.258 1.667 -3.708 1.00 89.94 273 ALA A C 1
ATOM 2190 O O . ALA A 1 273 ? -6.313 2.184 -4.065 1.00 89.94 273 ALA A O 1
ATOM 2191 N N . ARG A 1 274 ? -4.075 2.213 -4.019 1.00 89.06 274 ARG A N 1
ATOM 2192 C CA . ARG A 1 274 ? -3.945 3.496 -4.724 1.00 89.06 274 ARG A CA 1
ATOM 2193 C C . ARG A 1 274 ? -4.566 3.468 -6.118 1.00 89.06 274 ARG A C 1
ATOM 2195 O O . ARG A 1 274 ? -5.177 4.449 -6.539 1.00 89.06 274 ARG A O 1
ATOM 2202 N N . ARG A 1 275 ? -4.378 2.373 -6.862 1.00 90.00 275 ARG A N 1
ATOM 2203 C CA . ARG A 1 275 ? -4.990 2.199 -8.186 1.00 90.00 275 ARG A CA 1
ATOM 2204 C C . ARG A 1 275 ? -6.503 2.136 -8.084 1.00 90.00 275 ARG A C 1
ATOM 2206 O O . ARG A 1 275 ? -7.159 2.826 -8.858 1.00 90.00 275 ARG A O 1
ATOM 2213 N N . GLY A 1 276 ? -7.024 1.377 -7.122 1.00 91.06 276 GLY A N 1
ATOM 2214 C CA . GLY A 1 276 ? -8.452 1.326 -6.819 1.00 91.06 276 GLY A CA 1
ATOM 2215 C C . GLY A 1 276 ? -9.014 2.715 -6.543 1.00 91.06 276 GLY A C 1
ATOM 2216 O O . GLY A 1 276 ? -9.911 3.161 -7.247 1.00 91.06 276 GLY A O 1
ATOM 2217 N N . ALA A 1 277 ? -8.386 3.461 -5.634 1.00 90.50 277 ALA A N 1
ATOM 2218 C CA . ALA A 1 277 ? -8.806 4.814 -5.280 1.00 90.50 277 ALA A CA 1
ATOM 2219 C C . ALA A 1 277 ? -8.774 5.793 -6.465 1.00 90.50 277 ALA A C 1
ATOM 2221 O O . ALA A 1 277 ? -9.709 6.562 -6.669 1.00 90.50 277 ALA A O 1
ATOM 2222 N N . THR A 1 278 ? -7.719 5.744 -7.286 1.00 89.94 278 THR A N 1
ATOM 2223 C CA . THR A 1 278 ? -7.597 6.612 -8.474 1.00 89.94 278 THR A CA 1
ATOM 2224 C C . THR A 1 278 ? -8.645 6.253 -9.533 1.00 89.94 278 THR A C 1
ATOM 2226 O O . THR A 1 278 ? -9.198 7.134 -10.187 1.00 89.94 278 THR A O 1
ATOM 2229 N N . THR A 1 279 ? -8.925 4.958 -9.697 1.00 89.94 279 THR A N 1
ATOM 2230 C CA . THR A 1 279 ? -9.942 4.461 -10.633 1.00 89.94 279 THR A CA 1
ATOM 2231 C C . THR A 1 279 ? -11.335 4.864 -10.169 1.00 89.94 279 THR A C 1
ATOM 2233 O O . THR A 1 279 ? -12.101 5.396 -10.963 1.00 89.94 279 THR A O 1
ATOM 2236 N N . GLU A 1 280 ? -11.638 4.710 -8.879 1.00 90.00 280 GLU A N 1
ATOM 2237 C CA . GLU A 1 280 ? -12.913 5.135 -8.301 1.00 90.00 280 GLU A CA 1
ATOM 2238 C C . GLU A 1 280 ? -13.106 6.650 -8.425 1.00 90.00 280 GLU A C 1
ATOM 2240 O O . GLU A 1 280 ? -14.155 7.098 -8.877 1.00 90.00 280 GLU A O 1
ATOM 2245 N N . ALA A 1 281 ? -12.083 7.452 -8.112 1.00 88.44 281 ALA A N 1
ATOM 2246 C CA . ALA A 1 281 ? -12.146 8.903 -8.283 1.00 88.44 281 ALA A CA 1
ATOM 2247 C C . ALA A 1 281 ? -12.474 9.286 -9.737 1.00 88.44 281 ALA A C 1
ATOM 2249 O O . ALA A 1 281 ? -13.334 10.134 -9.980 1.00 88.44 281 ALA A O 1
ATOM 2250 N N . ARG A 1 282 ? -11.853 8.606 -10.710 1.00 88.31 282 ARG A N 1
ATOM 2251 C CA . ARG A 1 282 ? -12.146 8.798 -12.134 1.00 88.31 282 ARG A CA 1
ATOM 2252 C C . ARG A 1 282 ? -13.570 8.369 -12.495 1.00 88.31 282 ARG A C 1
ATOM 2254 O O . ARG A 1 282 ? -14.252 9.113 -13.192 1.00 88.31 282 ARG A O 1
ATOM 2261 N N . ASN A 1 283 ? -14.033 7.219 -12.004 1.00 88.62 283 ASN A N 1
ATOM 2262 C CA . ASN A 1 283 ? -15.400 6.731 -12.224 1.00 88.62 283 ASN A CA 1
ATOM 2263 C C . ASN A 1 283 ? -16.452 7.696 -11.657 1.00 88.62 283 ASN A C 1
ATOM 2265 O O . ASN A 1 283 ? -17.537 7.833 -12.214 1.00 88.62 283 ASN A O 1
ATOM 2269 N N . ARG A 1 284 ? -16.119 8.406 -10.573 1.00 88.00 284 ARG A N 1
ATOM 2270 C CA . ARG A 1 284 ? -16.958 9.444 -9.953 1.00 88.00 284 ARG A CA 1
ATOM 2271 C C . ARG A 1 284 ? -16.827 10.822 -10.606 1.00 88.00 284 ARG A C 1
ATOM 2273 O O . ARG A 1 284 ? -17.448 11.766 -10.128 1.00 88.00 284 ARG A O 1
ATOM 2280 N N . GLY A 1 285 ? -16.033 10.953 -11.669 1.00 87.31 285 GLY A N 1
ATOM 2281 C CA . GLY A 1 285 ? -15.850 12.213 -12.386 1.00 87.31 285 GLY A CA 1
ATOM 2282 C C . GLY A 1 285 ? -15.074 13.270 -11.599 1.00 87.31 285 GLY A C 1
ATOM 2283 O O . GLY A 1 285 ? -15.241 14.459 -11.861 1.00 87.31 285 GLY A O 1
ATOM 2284 N N . VAL A 1 286 ? -14.240 12.869 -10.631 1.00 84.50 286 VAL A N 1
ATOM 2285 C CA . VAL A 1 286 ? -13.371 13.812 -9.917 1.00 84.50 286 VAL A CA 1
ATOM 2286 C C . VAL A 1 286 ? -12.367 14.394 -10.921 1.00 84.50 286 VAL A C 1
ATOM 2288 O O . VAL A 1 286 ? -11.634 13.625 -11.550 1.00 84.50 286 VAL A O 1
ATOM 2291 N N . PRO A 1 287 ? -12.320 15.726 -11.104 1.00 79.31 287 PRO A N 1
ATOM 2292 C CA . PRO A 1 287 ? -11.421 16.343 -12.067 1.00 79.31 287 PRO A CA 1
ATOM 2293 C C . PRO A 1 287 ? -9.962 16.122 -11.664 1.00 79.31 287 PRO A C 1
ATOM 2295 O O . PRO A 1 287 ? -9.613 16.164 -10.481 1.00 79.31 287 PRO A O 1
ATOM 2298 N N . GLU A 1 288 ? -9.088 15.918 -12.651 1.00 72.19 288 GLU A N 1
ATOM 2299 C CA . GLU A 1 288 ? -7.652 15.923 -12.392 1.00 72.19 288 GLU A CA 1
ATOM 2300 C C . GLU A 1 288 ? -7.253 17.306 -11.870 1.00 72.19 288 GLU A C 1
ATOM 2302 O O . GLU A 1 288 ? -7.511 18.328 -12.509 1.00 72.19 288 GLU A O 1
ATOM 2307 N N . LEU A 1 289 ? -6.632 17.340 -10.689 1.00 60.31 289 LEU A N 1
ATOM 2308 C CA . LEU A 1 289 ? -6.056 18.559 -10.137 1.00 60.31 289 LEU A CA 1
ATOM 2309 C C . LEU A 1 289 ? -5.049 19.117 -11.147 1.00 60.31 289 LEU A C 1
ATOM 2311 O O . LEU A 1 289 ? -3.963 18.556 -11.324 1.00 60.31 289 LEU A O 1
ATOM 2315 N N . GLN A 1 290 ? -5.410 20.224 -11.801 1.00 39.56 290 GLN A N 1
ATOM 2316 C CA . GLN A 1 290 ? -4.471 21.008 -12.592 1.00 39.56 290 GLN A CA 1
ATOM 2317 C C . GLN A 1 290 ? -3.331 21.411 -11.659 1.00 39.56 290 GLN A C 1
ATOM 2319 O O . GLN A 1 290 ? -3.532 22.158 -10.700 1.00 39.56 290 GLN A O 1
ATOM 2324 N N . ARG A 1 291 ? -2.137 20.865 -11.905 1.00 42.44 291 ARG A N 1
ATOM 2325 C CA . ARG A 1 291 ? -0.923 21.327 -11.234 1.00 42.44 291 ARG A CA 1
ATOM 2326 C C . ARG A 1 291 ? -0.722 22.784 -11.640 1.00 42.44 291 ARG A C 1
ATOM 2328 O O . ARG A 1 291 ? -0.399 23.037 -12.797 1.00 42.44 291 ARG A O 1
ATOM 2335 N N . LYS A 1 292 ? -0.988 23.701 -10.710 1.00 34.00 292 LYS A N 1
ATOM 2336 C CA . LYS A 1 292 ? -0.455 25.062 -10.775 1.00 34.00 292 LYS A CA 1
ATOM 2337 C C . LYS A 1 292 ? 1.053 25.023 -10.572 1.00 34.00 292 LYS A C 1
ATOM 2339 O O . LYS A 1 292 ? 1.505 24.155 -9.787 1.00 34.00 292 LYS A O 1
#

Sequence (292 aa):
MPLEDNQGAGPAMVILKRSLDPGSNAATVQFGTVRKLRSTYTNFWQASQMSQSTTVFSLENGKSWFVNSCPANSFWFNRFIQGMHERSGDQPNVNEAISCELMSEIMTRLNKRVLNNPRDSRSIEFACYLLFSFLAALRGNETMMISLGSILELMVKEKRLKNENYIVLPLIGKFKQVTSVTVYLLFISKDTKSDFGCDVGIWLDRLLKVRKDEGREKGWLFCKKDGDRRGEPLEMSHFEGDLHEILLEIQKTSSLIPKDLVVEERYSVFRLARRGATTEARNRGVPELQRK

Foldseek 3Di:
DPPDLQQCVVLLVVLVVQQCPQDPVDRGPALVVSCVSLVVQVVVCCVDPQVPPWDWDQDPVRDIDIPGSRNCPHPNNVVSSVVCCVVRDDDDLAAAAQALVNLLLLLVVLVVVCVVPVLPLVSLVLNLLLCCCQQQLDQLVQSLQFKLLVQVVCVVVPVVQVVDQWGWTWGWQDDPPDPDTDIDIDIGGQDDPSCSVGGSVVSVVSLNVSCVVLVHNTATSAADCDDPRGRPGDDSQPCFVVQQVSVVVCLVPHPPDPVPDDCSSHHGSRRRSSRNNVVVCVVVVPDDPDDD

Secondary structure (DSSP, 8-state):
--SS-SS-HHHHHHHHHHHTSBPSSSSB--HHHHTHHHHHHHHHHHHSGGGGGPEEEEPTTS-EEEE---GGGSHHHHHHHHHHHHHH-----PPPPPPHHHHHHHHHHHHHHHHH-TT-HHHHHHHHHHHHHHHTT--TTGGGGBBHHHHHHHHHH-TTGGGSSEEEEEEEE--TT-SS-EEEEEEEES--TT--SS-HHHHHHHHHHHHHHTT--SSBSSB--SSTTTTSBPPGGGGHHHHHHHHHHHHHH-SSS-TTS-HHHH--TTTHHHHHHHHHHHHTTPPP----

pLDDT: mean 84.57, std 12.46, range [34.0, 96.38]

Radius of gyration: 24.34 Å; chains: 1; bounding box: 57×46×66 Å